Protein AF-A0A939H9C2-F1 (afdb_monomer_lite)

pLDDT: mean 81.93, std 18.32, range [28.75, 98.0]

Radius of gyration: 46.3 Å; chains: 1; bounding box: 104×61×125 Å

Secondary structure (DSSP, 8-state):
-------EEEEETTEEEEE-TT--TTSPPPPPPPSSTTPPPS--TT----------------------------HHHHHHHHHHHHHHHHHHHHHHHHHHHHHHHHHHHHHHHHHHHHHHHHHHHHHHHHHHHHHHHHHHHHHHHHHHHHHHHHHHHHHHHHHHHSPPPS-S-SSHHHHHHHHHHHHHHHHS-GGGTTTSPPPPEEE-TTHHHHHHTS-HHHHHHHHHHHHHHHTT-HHHHHHTT-EEPBSSSSTTPPBPEEGGGTEEEEEEES--SSTT-EEEEEEE-TTSPEEEEEEEE------

Foldseek 3Di:
DDAQDAWDWDADPNDIDTHPPPDDPPDDGDAADAPDVVDHGPDDGPDDDDDPDPDDDDDDDDDDDDDDDDDDDDVVVVVVVVVVVVVVVVVVVVVVVVVVVVVVVVVVVVVVVVVVVVVVVVVVVVVVVVVVVVVVVVVVVVVVVVVVVVVVVVVVVVVVVVVVVVDDPLAPDPPLVVRLVVLLVVLLPVVAPPVCCVVQPFAAAAEAPCASVQLVVDDSVLNNLVSNLNSCVRSPDPVSQVVQVKDFDFPDPDPPGDGDADPVRQKTKIKTWSDPPDAQTKIWIWICHNVRYIYGHHIGTPHDDPD

Organism: NCBI:txid2817681

Structure (mmCIF, N/CA/C/O backbone):
data_AF-A0A939H9C2-F1
#
_entry.id   AF-A0A939H9C2-F1
#
loop_
_atom_site.group_PDB
_atom_site.id
_atom_site.type_symbol
_atom_site.label_atom_id
_atom_site.label_alt_id
_atom_site.label_comp_id
_atom_site.label_asym_id
_atom_site.label_entity_id
_atom_site.label_seq_id
_atom_site.pdbx_PDB_ins_code
_atom_site.Cartn_x
_atom_site.Cartn_y
_atom_site.Cartn_z
_atom_site.occupancy
_atom_site.B_iso_or_equiv
_atom_site.auth_seq_id
_atom_site.auth_comp_id
_atom_site.auth_asym_id
_atom_site.auth_atom_id
_atom_site.pdbx_PDB_model_num
ATOM 1 N N . MET A 1 1 ? -13.526 25.315 47.073 1.00 50.03 1 MET A N 1
ATOM 2 C CA . MET A 1 1 ? -12.830 26.348 46.287 1.00 50.03 1 MET A CA 1
ATOM 3 C C . MET A 1 1 ? -12.718 25.805 44.877 1.00 50.03 1 MET A C 1
ATOM 5 O O . MET A 1 1 ? -12.178 24.718 44.728 1.00 50.03 1 MET A O 1
ATOM 9 N N . GLY A 1 2 ? -13.348 26.445 43.897 1.00 58.06 2 GLY A N 1
ATOM 10 C CA . GLY A 1 2 ? -13.219 26.068 42.489 1.00 58.06 2 GLY A CA 1
ATOM 11 C C . GLY A 1 2 ? -12.511 27.206 41.774 1.00 58.06 2 GLY A C 1
ATOM 12 O O . GLY A 1 2 ? -12.966 28.339 41.886 1.00 58.06 2 GLY A O 1
ATOM 13 N N . GLU A 1 3 ? -11.396 26.917 41.114 1.00 66.69 3 GLU A N 1
ATOM 14 C CA . GLU A 1 3 ? -10.606 27.907 40.381 1.00 66.69 3 GLU A CA 1
ATOM 15 C C . GLU A 1 3 ? -11.100 28.003 38.931 1.00 66.69 3 GLU A C 1
ATOM 17 O O . GLU A 1 3 ? -11.417 26.990 38.303 1.00 66.69 3 GLU A O 1
ATOM 22 N N . VAL A 1 4 ? -11.187 29.225 38.401 1.00 74.56 4 VAL A N 1
ATOM 23 C CA . VAL A 1 4 ? -11.514 29.474 36.990 1.00 74.56 4 VAL A CA 1
ATOM 24 C C . VAL A 1 4 ? -10.207 29.650 36.227 1.00 74.56 4 VAL A C 1
ATOM 26 O O . VAL A 1 4 ? -9.511 30.641 36.428 1.00 74.56 4 VAL A O 1
ATOM 29 N N . VAL A 1 5 ? -9.900 28.705 35.339 1.00 73.50 5 VAL A N 1
ATOM 30 C CA . VAL A 1 5 ? -8.658 28.675 34.551 1.00 73.50 5 VAL A CA 1
ATOM 31 C C . VAL A 1 5 ? -8.929 28.902 33.063 1.00 73.50 5 VAL A C 1
ATOM 33 O O . VAL A 1 5 ? -9.962 28.480 32.537 1.00 73.50 5 VAL A O 1
ATOM 36 N N . ALA A 1 6 ? -7.999 29.568 32.375 1.00 77.94 6 ALA A N 1
ATOM 37 C CA . ALA A 1 6 ? -8.048 29.735 30.925 1.00 77.94 6 ALA A CA 1
ATOM 38 C C . ALA A 1 6 ? -7.622 28.436 30.223 1.00 77.94 6 ALA A C 1
ATOM 40 O O . ALA A 1 6 ? -6.659 27.784 30.622 1.00 77.94 6 ALA A O 1
ATOM 41 N N . VAL A 1 7 ? -8.347 28.053 29.171 1.00 79.62 7 VAL A N 1
ATOM 42 C CA . VAL A 1 7 ? -8.076 26.843 28.383 1.00 79.62 7 VAL A CA 1
ATOM 43 C C . VAL A 1 7 ? -8.231 27.143 26.899 1.00 79.62 7 VAL A C 1
ATOM 45 O O . VAL A 1 7 ? -9.085 27.942 26.506 1.00 79.62 7 VAL A O 1
ATOM 48 N N . ARG A 1 8 ? -7.446 26.473 26.053 1.00 81.94 8 ARG A N 1
ATOM 49 C CA . ARG A 1 8 ? -7.590 26.576 24.601 1.00 81.94 8 ARG A CA 1
ATOM 50 C C . ARG A 1 8 ? -8.653 25.601 24.102 1.00 81.94 8 ARG A C 1
ATOM 52 O O . ARG A 1 8 ? -8.615 24.405 24.392 1.00 81.94 8 ARG A O 1
ATOM 59 N N . LEU A 1 9 ? -9.598 26.118 23.322 1.00 79.38 9 LEU A N 1
ATOM 60 C CA . LEU A 1 9 ? -10.634 25.337 22.653 1.00 79.38 9 LEU A CA 1
ATOM 61 C C . LEU A 1 9 ? -10.133 24.892 21.273 1.00 79.38 9 LEU A C 1
ATOM 63 O O . LEU A 1 9 ? -9.808 25.727 20.431 1.00 79.38 9 LEU A O 1
ATOM 67 N N . HIS A 1 10 ? -10.130 23.589 21.003 1.00 81.50 10 HIS A N 1
ATOM 68 C CA . HIS A 1 10 ? -9.795 23.045 19.687 1.00 81.50 10 HIS A CA 1
ATOM 69 C C . HIS A 1 10 ? -10.979 22.291 19.093 1.00 81.50 10 HIS A C 1
ATOM 71 O O . HIS A 1 10 ? -11.657 21.530 19.783 1.00 81.50 10 HIS A O 1
ATOM 77 N N . ARG A 1 11 ? -11.205 22.454 17.785 1.00 78.62 11 ARG A N 1
ATOM 78 C CA . ARG A 1 11 ? -12.213 21.691 17.042 1.00 78.62 11 ARG A CA 1
ATOM 79 C C . ARG A 1 11 ? -11.527 20.804 16.011 1.00 78.62 11 ARG A C 1
ATOM 81 O O . ARG A 1 11 ? -10.909 21.314 15.081 1.00 78.62 11 ARG A O 1
ATOM 88 N N . ARG A 1 12 ? -11.635 19.480 16.155 1.00 73.62 12 ARG A N 1
ATOM 89 C CA . ARG A 1 12 ? -11.069 18.508 15.203 1.00 73.62 12 ARG A CA 1
ATOM 90 C C . ARG A 1 12 ? -12.119 17.469 14.840 1.00 73.62 12 ARG A C 1
ATOM 92 O O . ARG A 1 12 ? -12.681 16.824 15.718 1.00 73.62 12 ARG A O 1
ATOM 99 N N . SER A 1 13 ? -12.379 17.319 13.542 1.00 66.25 13 SER A N 1
ATOM 100 C CA . SER A 1 13 ? -13.323 16.326 13.004 1.00 66.25 13 SER A CA 1
ATOM 101 C C . SER A 1 13 ? -14.707 16.356 13.674 1.00 66.25 13 SER A C 1
ATOM 103 O O . SER A 1 13 ? -15.273 15.315 13.978 1.00 66.25 13 SER A O 1
ATOM 105 N N . GLY A 1 14 ? -15.238 17.552 13.952 1.00 77.12 14 GLY A N 1
ATOM 106 C CA . GLY A 1 14 ? -16.550 17.729 14.591 1.00 77.12 14 GLY A CA 1
ATOM 107 C C . GLY A 1 14 ? -16.556 17.643 16.122 1.00 77.12 14 GLY A C 1
ATOM 108 O O . GLY A 1 14 ? -17.528 18.080 16.733 1.00 77.12 14 GLY A O 1
ATOM 109 N N . HIS A 1 15 ? -15.468 17.191 16.752 1.00 63.16 15 HIS A N 1
ATOM 110 C CA . HIS A 1 15 ? -15.342 17.130 18.208 1.00 63.16 15 HIS A CA 1
ATOM 111 C C . HIS A 1 15 ? -14.696 18.396 18.775 1.00 63.16 15 HIS A C 1
ATOM 113 O O . HIS A 1 15 ? -13.787 18.972 18.169 1.00 63.16 15 HIS A O 1
ATOM 119 N N . VAL A 1 16 ? -15.181 18.822 19.941 1.00 82.81 16 VAL A N 1
ATOM 120 C CA . VAL A 1 16 ? -14.650 19.949 20.714 1.00 82.81 16 VAL A CA 1
ATOM 121 C C . VAL A 1 16 ? -13.778 19.388 21.832 1.00 82.81 16 VAL A C 1
ATOM 123 O O . VAL A 1 16 ? -14.246 18.574 22.623 1.00 82.81 16 VAL A O 1
ATOM 126 N N . GLY A 1 17 ? -12.515 19.805 21.877 1.00 78.12 17 GLY A N 1
ATOM 127 C CA . GLY A 1 17 ? -11.560 19.456 22.925 1.00 78.12 17 GLY A CA 1
ATOM 128 C C . GLY A 1 17 ? -11.051 20.700 23.647 1.00 78.12 17 GLY A C 1
ATOM 129 O O . GLY A 1 17 ? -10.980 21.780 23.057 1.00 78.12 17 GLY A O 1
ATOM 130 N N . LEU A 1 18 ? -10.690 20.537 24.917 1.00 82.25 18 LEU A N 1
ATOM 131 C CA . LEU A 1 18 ? -10.066 21.566 25.748 1.00 82.25 18 LEU A CA 1
ATOM 132 C C . LEU A 1 18 ? -8.611 21.166 26.003 1.00 82.25 18 LEU A C 1
ATOM 134 O O . LEU A 1 18 ? -8.350 20.017 26.357 1.00 82.25 18 LEU A O 1
ATOM 138 N N . SER A 1 19 ? -7.674 22.094 25.815 1.00 77.94 19 SER A N 1
ATOM 139 C CA . SER A 1 19 ? -6.255 21.900 26.123 1.00 77.94 19 SER A CA 1
ATOM 140 C C . SER A 1 19 ? -5.768 22.971 27.090 1.00 77.94 19 SER A C 1
ATOM 142 O O . SER A 1 19 ? -6.087 24.148 26.936 1.00 77.94 19 SER A O 1
ATOM 144 N N . MET A 1 20 ? -4.966 22.548 28.065 1.00 76.69 20 MET A N 1
ATOM 145 C CA . MET A 1 20 ? -4.165 23.429 28.926 1.00 76.69 20 MET A CA 1
ATOM 146 C C . MET A 1 20 ? -2.697 23.491 28.480 1.00 76.69 20 MET A C 1
ATOM 148 O O . MET A 1 20 ? -1.917 24.254 29.036 1.00 76.69 20 MET A O 1
ATOM 152 N N . LEU A 1 21 ? -2.309 22.682 27.490 1.00 60.69 21 LEU A N 1
ATOM 153 C CA . LEU A 1 21 ? -0.969 22.686 26.909 1.00 60.69 21 LEU A CA 1
ATOM 154 C C . LEU A 1 21 ? -0.910 23.772 25.821 1.00 60.69 21 LEU A C 1
ATOM 156 O O . LEU A 1 21 ? -1.805 23.825 24.972 1.00 60.69 21 LEU A O 1
ATOM 160 N N . ASP A 1 22 ? 0.128 24.613 25.871 1.00 60.09 22 ASP A N 1
ATOM 161 C CA . ASP A 1 22 ? 0.413 25.751 24.975 1.00 60.09 22 ASP A CA 1
ATOM 162 C C . ASP A 1 22 ? -0.520 26.974 25.081 1.00 60.09 22 ASP A C 1
ATOM 164 O O . ASP A 1 22 ? -0.707 27.689 24.093 1.00 60.09 22 ASP A O 1
ATOM 168 N N . VAL A 1 23 ? -1.112 27.243 26.250 1.00 65.56 23 VAL A N 1
ATOM 169 C CA . VAL A 1 23 ? -1.778 28.535 26.500 1.00 65.56 23 VAL A CA 1
ATOM 170 C C . VAL A 1 23 ? -0.692 29.601 26.684 1.00 65.56 23 VAL A C 1
ATOM 172 O O . VAL A 1 23 ? 0.086 29.524 27.628 1.00 65.56 23 VAL A O 1
ATOM 175 N N . ASP A 1 24 ? -0.601 30.543 25.746 1.00 66.38 24 ASP A N 1
ATOM 176 C CA . ASP A 1 24 ? 0.331 31.672 25.808 1.00 66.38 24 ASP A CA 1
ATOM 177 C C . ASP A 1 24 ? -0.332 32.819 26.580 1.00 66.38 24 ASP A C 1
ATOM 179 O O . ASP A 1 24 ? -1.411 33.278 26.199 1.00 66.38 24 ASP A O 1
ATOM 183 N N . ASP A 1 25 ? 0.308 33.291 27.651 1.00 66.25 25 ASP A N 1
ATOM 184 C CA . ASP A 1 25 ? -0.201 34.372 28.508 1.00 66.25 25 ASP A CA 1
ATOM 185 C C . ASP A 1 25 ? -0.349 35.718 27.767 1.00 66.25 25 ASP A C 1
ATOM 187 O O . ASP A 1 25 ? -0.986 36.644 28.274 1.00 66.25 25 ASP A O 1
ATOM 191 N N . SER A 1 26 ? 0.229 35.843 26.567 1.00 65.88 26 SER A N 1
ATOM 192 C CA . SER A 1 26 ? 0.104 37.021 25.703 1.00 65.88 26 SER A CA 1
ATOM 193 C C . SER A 1 26 ? -1.093 36.978 24.740 1.00 65.88 26 SER A C 1
ATOM 195 O O . SER A 1 26 ? -1.400 37.987 24.097 1.00 65.88 26 SER A O 1
ATOM 197 N N . GLU A 1 27 ? -1.805 35.849 24.644 1.00 70.12 27 GLU A N 1
ATOM 198 C CA . GLU A 1 27 ? -2.974 35.697 23.772 1.00 70.12 27 GLU A CA 1
ATOM 199 C C . GLU A 1 27 ? -4.250 36.259 24.441 1.00 70.12 27 GLU A C 1
ATOM 201 O O . GLU A 1 27 ? -4.524 35.978 25.612 1.00 70.12 27 GLU A O 1
ATOM 206 N N . PRO A 1 28 ? -5.079 37.058 23.738 1.00 71.56 28 PRO A N 1
ATOM 207 C CA . PRO A 1 28 ? -6.266 37.653 24.343 1.00 71.56 28 PRO A CA 1
ATOM 208 C C . PRO A 1 28 ? -7.320 36.590 24.691 1.00 71.56 28 PRO A C 1
ATOM 210 O O . PRO A 1 28 ? -7.877 35.925 23.815 1.00 71.56 28 PRO A O 1
ATOM 213 N N . VAL A 1 29 ? -7.652 36.477 25.980 1.00 75.50 29 VAL A N 1
ATOM 214 C CA . VAL A 1 29 ? -8.705 35.577 26.473 1.00 75.50 29 VAL A CA 1
ATOM 215 C C . VAL A 1 29 ? -10.072 36.047 25.973 1.00 75.50 29 VAL A C 1
ATOM 217 O O . VAL A 1 29 ? -10.538 37.143 26.296 1.00 75.50 29 VAL A O 1
ATOM 220 N N . LEU A 1 30 ? -10.743 35.198 25.195 1.00 76.31 30 LEU A N 1
ATOM 221 C CA . LEU A 1 30 ? -12.086 35.478 24.695 1.00 76.31 30 LEU A CA 1
ATOM 222 C C . LEU A 1 30 ? -13.134 35.330 25.803 1.00 76.31 30 LEU A C 1
ATOM 224 O O . LEU A 1 30 ? -13.039 34.470 26.681 1.00 76.31 30 LEU A O 1
ATOM 228 N N . ARG A 1 31 ? -14.177 36.164 25.741 1.00 68.50 31 ARG A N 1
ATOM 229 C CA . ARG A 1 31 ? -15.293 36.119 26.692 1.00 68.50 31 ARG A CA 1
ATOM 230 C C . ARG A 1 31 ? -16.014 34.771 26.600 1.00 68.50 31 ARG A C 1
ATOM 232 O O . ARG A 1 31 ? -16.299 34.294 25.502 1.00 68.50 31 ARG A O 1
ATOM 239 N N . ALA A 1 32 ? -16.359 34.198 27.753 1.00 71.75 32 ALA A N 1
ATOM 240 C CA . ALA A 1 32 ? -17.173 32.989 27.809 1.00 71.75 32 ALA A CA 1
ATOM 241 C C . ALA A 1 32 ? -18.514 33.204 27.072 1.00 71.75 32 ALA A C 1
ATOM 243 O O . ALA A 1 32 ? -19.148 34.247 27.271 1.00 71.75 32 ALA A O 1
ATOM 244 N N . PRO A 1 33 ? -18.955 32.245 26.237 1.00 67.56 33 PRO A N 1
ATOM 245 C CA . PRO A 1 33 ? -20.197 32.365 25.483 1.00 67.56 33 PRO A CA 1
ATOM 246 C C . PRO A 1 33 ? -21.410 32.398 26.417 1.00 67.56 33 PRO A C 1
ATOM 248 O O . PRO A 1 33 ? -21.423 31.739 27.459 1.00 67.56 33 PRO A O 1
ATOM 251 N N . GLU A 1 34 ? -22.437 33.154 26.036 1.00 72.06 34 GLU A N 1
ATOM 252 C CA . GLU A 1 34 ? -23.698 33.222 26.774 1.00 72.06 34 GLU A CA 1
ATOM 253 C C . GLU A 1 34 ? -24.437 31.879 26.647 1.00 72.06 34 GLU A C 1
ATOM 255 O O . GLU A 1 34 ? -24.701 31.408 25.543 1.00 72.06 34 GLU A O 1
ATOM 260 N N . LEU A 1 35 ? -24.761 31.238 27.775 1.00 66.62 35 LEU A N 1
ATOM 261 C CA . LEU A 1 35 ? -25.536 29.985 27.790 1.00 66.62 35 LEU A CA 1
ATOM 262 C C . LEU A 1 35 ? -27.025 30.217 27.488 1.00 66.62 35 LEU A C 1
ATOM 264 O O . LEU A 1 35 ? -27.729 29.294 27.088 1.00 66.62 35 LEU A O 1
ATOM 268 N N . VAL A 1 36 ? -27.502 31.446 27.696 1.00 67.94 36 VAL A N 1
ATOM 269 C CA . VAL A 1 36 ? -28.883 31.880 27.469 1.00 67.94 36 VAL A CA 1
ATOM 270 C C . VAL A 1 36 ? -28.831 33.245 26.776 1.00 67.94 36 VAL A C 1
ATOM 272 O O . VAL A 1 36 ? -28.017 34.069 27.194 1.00 67.94 36 VAL A O 1
ATOM 275 N N . PRO A 1 37 ? -29.670 33.518 25.758 1.00 54.72 37 PRO A N 1
ATOM 276 C CA . PRO A 1 37 ? -29.694 34.817 25.086 1.00 54.72 37 PRO A CA 1
ATOM 277 C C . PRO A 1 37 ? -29.887 35.977 26.075 1.00 54.72 37 PRO A C 1
ATOM 279 O O . PRO A 1 37 ? -30.888 36.013 26.792 1.00 54.72 37 PRO A O 1
ATOM 282 N N . GLY A 1 38 ? -28.930 36.912 26.129 1.00 66.44 38 GLY A N 1
ATOM 283 C CA . GLY A 1 38 ? -28.958 38.056 27.050 1.00 66.44 38 GLY A CA 1
ATOM 284 C C . GLY A 1 38 ? -28.457 37.747 28.466 1.00 66.44 38 GLY A C 1
ATOM 285 O O . GLY A 1 38 ? -28.543 38.600 29.352 1.00 66.44 38 GLY A O 1
ATOM 286 N N . GLY A 1 39 ? -27.942 36.539 28.705 1.00 60.16 39 GLY A N 1
ATOM 287 C CA . GLY A 1 39 ? -27.312 36.153 29.962 1.00 60.16 39 GLY A CA 1
ATOM 288 C C . GLY A 1 39 ? -25.858 36.623 30.035 1.00 60.16 39 GLY A C 1
ATOM 289 O O . GLY A 1 39 ? -25.101 36.485 29.083 1.00 60.16 39 GLY A O 1
ATOM 290 N N . GLY A 1 40 ? -25.430 37.146 31.188 1.00 61.91 40 GLY A N 1
ATOM 291 C CA . GLY A 1 40 ? -24.019 37.476 31.414 1.00 61.91 40 GLY A CA 1
ATOM 292 C C . GLY A 1 40 ? -23.090 36.246 31.345 1.00 61.91 40 GLY A C 1
ATOM 293 O O . GLY A 1 40 ? -23.551 35.109 31.474 1.00 61.91 40 GLY A O 1
ATOM 294 N N . PRO A 1 41 ? -21.769 36.444 31.176 1.00 65.06 41 PRO A N 1
ATOM 295 C CA . PRO A 1 41 ? -20.800 35.358 31.068 1.00 65.06 41 PRO A CA 1
ATOM 296 C C . PRO A 1 41 ? -20.802 34.525 32.353 1.00 65.06 41 PRO A C 1
ATOM 298 O O . PRO A 1 41 ? -20.659 35.044 33.461 1.00 65.06 41 PRO A O 1
ATOM 301 N N . TRP A 1 42 ? -20.981 33.218 32.196 1.00 68.31 42 TRP A N 1
ATOM 302 C CA . TRP A 1 42 ? -21.137 32.263 33.295 1.00 68.31 42 TRP A CA 1
ATOM 303 C C . TRP A 1 42 ? -19.809 31.897 33.975 1.00 68.31 42 TRP A C 1
ATOM 305 O O . TRP A 1 42 ? -19.820 31.387 35.094 1.00 68.31 42 TRP A O 1
ATOM 315 N N . LEU A 1 43 ? -18.677 32.223 33.342 1.00 68.31 43 LEU A N 1
ATOM 316 C CA . LEU A 1 43 ? -17.329 32.093 33.890 1.00 68.31 43 LEU A CA 1
ATOM 317 C C . LEU A 1 43 ? -16.588 33.423 33.746 1.00 68.31 43 LEU A C 1
ATOM 319 O O . LEU A 1 43 ? -16.447 33.951 32.642 1.00 68.31 43 LEU A O 1
ATOM 323 N N . VAL A 1 44 ? -16.128 33.958 34.876 1.00 67.44 44 VAL A N 1
ATOM 324 C CA . VAL A 1 44 ? -15.305 35.168 34.958 1.00 67.44 44 VAL A CA 1
ATOM 325 C C . VAL A 1 44 ? -14.091 34.834 35.831 1.00 67.44 44 VAL A C 1
ATOM 327 O O . VAL A 1 44 ? -14.293 34.332 36.942 1.00 67.44 44 VAL A O 1
ATOM 330 N N . PRO A 1 45 ? -12.855 35.083 35.362 1.00 61.78 45 PRO A N 1
ATOM 331 C CA . PRO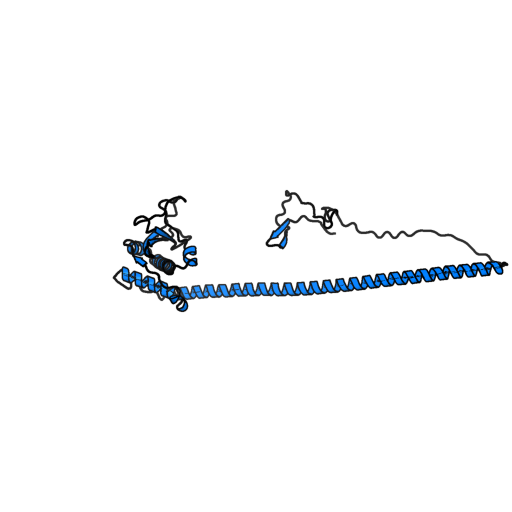 A 1 45 ? -11.658 34.910 36.180 1.00 61.78 45 PRO A CA 1
ATOM 332 C C . PRO A 1 45 ? -11.755 35.723 37.483 1.00 61.78 45 PRO A C 1
ATOM 334 O O . PRO A 1 45 ? -12.168 36.880 37.457 1.00 61.78 45 PRO A O 1
ATOM 337 N N . GLY A 1 46 ? -11.410 35.117 38.624 1.00 61.34 46 GLY A N 1
ATOM 338 C CA . GLY A 1 46 ? -11.440 35.779 39.940 1.00 61.34 46 GLY A CA 1
ATOM 339 C C . GLY A 1 46 ? -12.795 35.797 40.665 1.00 61.34 46 GLY A C 1
ATOM 340 O O . GLY A 1 46 ? -12.935 36.479 41.678 1.00 61.34 46 GLY A O 1
ATOM 341 N N . ARG A 1 47 ? -13.810 35.064 40.185 1.00 58.09 47 ARG A N 1
ATOM 342 C CA . ARG A 1 47 ? -15.090 34.911 40.897 1.00 58.09 47 ARG A CA 1
ATOM 343 C C . ARG A 1 47 ? -15.067 33.686 41.816 1.00 58.09 47 ARG A C 1
ATOM 345 O O . ARG A 1 47 ? -15.459 32.598 41.402 1.00 58.09 47 ARG A O 1
ATOM 352 N N . ASP A 1 48 ? -14.686 33.876 43.075 1.00 51.94 48 ASP A N 1
ATOM 353 C CA . ASP A 1 48 ? -14.863 32.850 44.106 1.00 51.94 48 ASP A CA 1
ATOM 354 C C . ASP A 1 48 ? -16.354 32.669 44.448 1.00 51.94 48 ASP A C 1
ATOM 356 O O . ASP A 1 48 ? -17.111 33.631 44.613 1.00 51.94 48 ASP A O 1
ATOM 360 N N . LEU A 1 49 ? -16.802 31.413 44.549 1.00 50.06 49 LEU A N 1
ATOM 361 C CA . LEU A 1 49 ? -18.141 31.059 45.031 1.00 50.06 49 LEU A CA 1
ATOM 362 C C . LEU A 1 49 ? -18.304 31.531 46.485 1.00 50.06 49 LEU A C 1
ATOM 364 O O . LEU A 1 49 ? -17.842 30.870 47.414 1.00 50.06 49 LEU A O 1
ATOM 368 N N . VAL A 1 50 ? -18.994 32.656 46.689 1.00 49.66 50 VAL A N 1
ATOM 369 C CA . VAL A 1 50 ? -19.423 33.109 48.020 1.00 49.66 50 VAL A CA 1
ATOM 370 C C . VAL A 1 50 ? -20.341 32.040 48.619 1.00 49.66 50 VAL A C 1
ATOM 372 O O . VAL A 1 50 ? -21.415 31.753 48.081 1.00 49.66 50 VAL A O 1
ATOM 375 N N . GLN A 1 51 ? -19.916 31.433 49.731 1.00 41.75 51 GLN A N 1
ATOM 376 C CA . GLN A 1 51 ? -20.758 30.540 50.524 1.00 41.75 51 GLN A CA 1
ATOM 377 C C . GLN A 1 51 ? -22.012 31.299 50.968 1.00 41.75 51 GLN A C 1
ATOM 379 O O . GLN A 1 51 ? -21.924 32.356 51.590 1.00 41.75 51 GLN A O 1
ATOM 384 N N . ARG A 1 52 ? -23.193 30.747 50.667 1.00 36.03 52 ARG A N 1
ATOM 385 C CA . ARG A 1 52 ? -24.455 31.205 51.256 1.00 36.03 52 ARG A CA 1
ATOM 386 C C . ARG A 1 52 ? -24.400 30.960 52.764 1.00 36.03 52 ARG A C 1
ATOM 388 O O . ARG A 1 52 ? -24.635 29.843 53.218 1.00 36.03 52 ARG A O 1
ATOM 395 N N . THR A 1 53 ? -24.098 31.995 53.537 1.00 34.66 53 THR A N 1
ATOM 396 C CA . THR A 1 53 ? -24.341 32.006 54.976 1.00 34.66 53 THR A CA 1
ATOM 397 C C . THR A 1 53 ? -25.849 32.062 55.210 1.00 34.66 53 THR A C 1
ATOM 399 O O . THR A 1 53 ? -26.549 32.972 54.770 1.00 34.66 53 THR A O 1
ATOM 402 N N . SER A 1 54 ? -26.367 31.021 55.858 1.00 37.81 54 SER A N 1
ATOM 403 C CA . SER A 1 54 ? -27.744 30.944 56.336 1.00 37.81 54 SER A CA 1
ATOM 404 C C . SER A 1 54 ? -27.919 31.899 57.516 1.00 37.81 54 SER A C 1
ATOM 406 O O . SER A 1 54 ? -27.636 31.540 58.658 1.00 37.81 54 SER A O 1
ATOM 408 N N . THR A 1 55 ? -28.393 33.113 57.252 1.00 35.09 55 THR A N 1
ATOM 409 C CA . THR A 1 55 ? -28.813 34.056 58.294 1.00 35.09 55 THR A CA 1
ATOM 410 C C . THR A 1 55 ? -30.264 33.758 58.674 1.00 35.09 55 THR A C 1
ATOM 412 O O . THR A 1 55 ? -31.195 34.296 58.080 1.00 35.09 55 THR A O 1
ATOM 415 N N . ALA A 1 56 ? -30.476 32.877 59.654 1.00 37.12 56 ALA A N 1
ATOM 416 C CA . ALA A 1 56 ? -31.773 32.757 60.313 1.00 37.12 56 ALA A CA 1
ATOM 417 C C . ALA A 1 56 ? -31.937 33.943 61.278 1.00 37.12 56 ALA A C 1
ATOM 419 O O . ALA A 1 56 ? -31.308 33.998 62.334 1.00 37.12 56 ALA A O 1
ATOM 420 N N . GLN A 1 57 ? -32.748 34.921 60.877 1.00 35.44 57 GLN A N 1
ATOM 421 C CA . GLN A 1 57 ? -33.213 36.010 61.732 1.00 35.44 57 GLN A CA 1
ATOM 422 C C . GLN A 1 57 ? -34.145 35.440 62.810 1.00 35.44 57 GLN A C 1
ATOM 424 O O . GLN A 1 57 ? -35.227 34.948 62.498 1.00 35.44 57 GLN A O 1
ATOM 429 N N . SER A 1 58 ? -33.732 35.521 64.075 1.00 33.81 58 SER A N 1
ATOM 430 C CA . SER A 1 58 ? -34.614 35.313 65.226 1.00 33.81 58 SER A CA 1
ATOM 431 C C . SER A 1 58 ? -35.115 36.678 65.697 1.00 33.81 58 SER A C 1
ATOM 433 O O . SER A 1 58 ? -34.339 37.502 66.183 1.00 33.81 58 SER A O 1
ATOM 435 N N . LEU A 1 59 ? -36.404 36.941 65.481 1.00 39.38 59 LEU A N 1
ATOM 436 C CA . LEU A 1 59 ? -37.095 38.136 65.959 1.00 39.38 59 LEU A CA 1
ATOM 437 C C . LEU A 1 59 ? -37.447 37.964 67.442 1.00 39.38 59 LEU A C 1
ATOM 439 O O . LEU A 1 59 ? -38.133 37.021 67.828 1.00 39.38 59 LEU A O 1
ATOM 443 N N . HIS A 1 60 ? -36.988 38.909 68.259 1.00 35.59 60 HIS A N 1
ATOM 444 C CA . HIS A 1 60 ? -37.514 39.168 69.598 1.00 35.59 60 HIS A CA 1
ATOM 445 C C . HIS A 1 60 ? -38.969 39.659 69.518 1.00 35.59 60 HIS A C 1
ATOM 447 O O . HIS A 1 60 ? -39.262 40.530 68.700 1.00 35.59 60 HIS A O 1
ATOM 453 N N . ASN A 1 61 ? -39.837 39.190 70.423 1.00 32.59 61 ASN A N 1
ATOM 454 C CA . ASN A 1 61 ? -40.524 40.077 71.377 1.00 32.59 61 ASN A CA 1
ATOM 455 C C . ASN A 1 61 ? -41.416 39.322 72.382 1.00 32.59 61 ASN A C 1
ATOM 457 O O . ASN A 1 61 ? -42.328 38.588 72.011 1.00 32.59 61 ASN A O 1
ATOM 461 N N . THR A 1 62 ? -41.164 39.588 73.664 1.00 41.41 62 THR A N 1
ATOM 462 C CA . THR A 1 62 ? -42.057 39.436 74.833 1.00 41.41 62 THR A CA 1
ATOM 463 C C . THR A 1 62 ? -43.187 40.489 74.768 1.00 41.41 62 THR A C 1
ATOM 465 O O . THR A 1 62 ? -42.981 41.509 74.102 1.00 41.41 62 THR A O 1
ATOM 468 N N . PRO A 1 63 ? -44.351 40.329 75.451 1.00 41.88 63 PRO A N 1
ATOM 469 C CA . PRO A 1 63 ? -44.422 40.695 76.887 1.00 41.88 63 PRO A CA 1
ATOM 470 C C . PRO A 1 63 ? -45.463 39.940 77.777 1.00 41.88 63 PRO A C 1
ATOM 472 O O . PRO A 1 63 ? -46.500 39.530 77.279 1.00 41.88 63 PRO A O 1
ATOM 475 N N . ALA A 1 64 ? -45.135 39.807 79.085 1.00 38.72 64 ALA A N 1
ATOM 476 C CA . ALA A 1 64 ? -45.887 40.073 80.357 1.00 38.72 64 ALA A CA 1
ATOM 477 C C . ALA A 1 64 ? -47.425 39.803 80.503 1.00 38.72 64 ALA A C 1
ATOM 479 O O . ALA A 1 64 ? -48.096 39.668 79.490 1.00 38.72 64 ALA A O 1
ATOM 480 N N . PRO A 1 65 ? -48.088 39.904 81.693 1.00 48.16 65 PRO A N 1
ATOM 481 C CA . PRO A 1 65 ? -47.743 39.749 83.127 1.00 48.16 65 PRO A CA 1
ATOM 482 C C . PRO A 1 65 ? -48.751 38.825 83.909 1.00 48.16 65 PRO A C 1
ATOM 484 O O . PRO A 1 65 ? -49.492 38.051 83.313 1.00 48.16 65 PRO A O 1
ATOM 487 N N . GLU A 1 66 ? -48.729 38.913 85.249 1.00 40.81 66 GLU A N 1
ATOM 488 C CA . GLU A 1 66 ? -49.523 38.260 86.319 1.00 40.81 66 GLU A CA 1
ATOM 489 C C . GLU A 1 66 ? -51.059 38.120 86.161 1.00 40.81 66 GLU A C 1
ATOM 491 O O . GLU A 1 66 ? -51.727 38.892 85.476 1.00 40.81 66 GLU A O 1
ATOM 496 N N . ALA A 1 67 ? -51.612 37.152 86.912 1.00 43.88 67 ALA A N 1
ATOM 497 C CA . ALA A 1 67 ? -53.041 36.945 87.198 1.00 43.88 67 ALA A CA 1
ATOM 498 C C . ALA A 1 67 ? -53.675 38.120 87.981 1.00 43.88 67 ALA A C 1
ATOM 500 O O . ALA A 1 67 ? -52.965 38.803 88.723 1.00 43.88 67 ALA A O 1
ATOM 501 N N . PRO A 1 68 ? -55.005 38.343 87.879 1.00 45.97 68 PRO A N 1
ATOM 502 C CA . PRO A 1 68 ? -55.898 37.847 88.939 1.00 45.97 68 PRO A CA 1
ATOM 503 C C . PRO A 1 68 ? -57.329 37.447 88.490 1.00 45.97 68 PRO A C 1
ATOM 505 O O . PRO A 1 68 ? -57.687 37.460 87.315 1.00 45.97 68 PRO A O 1
ATOM 508 N N . ASP A 1 69 ? -58.096 37.045 89.502 1.00 42.91 69 ASP A N 1
ATOM 509 C CA . ASP A 1 69 ? -59.378 36.340 89.574 1.00 42.91 69 ASP A CA 1
ATOM 510 C C . ASP A 1 69 ? -60.655 37.212 89.353 1.00 42.91 69 ASP A C 1
ATOM 512 O O . ASP A 1 69 ? -60.600 38.438 89.364 1.00 42.91 69 ASP A O 1
ATOM 516 N N . GLU A 1 70 ? -61.806 36.523 89.260 1.00 38.12 70 GLU A N 1
ATOM 517 C CA . GLU A 1 70 ? -63.217 36.949 89.468 1.00 38.12 70 GLU A CA 1
ATOM 518 C C . GLU A 1 70 ? -64.138 37.522 88.336 1.00 38.12 70 GLU A C 1
ATOM 520 O O . GLU A 1 70 ? -64.156 38.696 87.988 1.00 38.12 70 GLU A O 1
ATOM 525 N N . ARG A 1 71 ? -65.037 36.622 87.873 1.00 41.47 71 ARG A N 1
ATOM 526 C CA . ARG A 1 71 ? -66.533 36.655 87.761 1.00 41.47 71 ARG A CA 1
ATOM 527 C C . ARG A 1 71 ? -67.320 37.799 87.048 1.00 41.47 71 ARG A C 1
ATOM 529 O O . ARG A 1 71 ? -67.663 38.788 87.674 1.00 41.47 71 ARG A O 1
ATOM 536 N N . SER A 1 72 ? -67.869 37.441 85.859 1.00 41.81 72 SER A N 1
ATOM 537 C CA . SER A 1 72 ? -69.249 37.644 85.286 1.00 41.81 72 SER A CA 1
ATOM 538 C C . SER A 1 72 ? -69.901 39.052 85.177 1.00 41.81 72 SER A C 1
ATOM 540 O O . SER A 1 72 ? -69.468 39.960 85.868 1.00 41.81 72 SER A O 1
ATOM 542 N N . PRO A 1 73 ? -71.005 39.276 84.394 1.00 51.84 73 PRO A N 1
ATOM 543 C CA . PRO A 1 73 ? -71.797 38.372 83.528 1.00 51.84 73 PRO A CA 1
ATOM 544 C C . PRO A 1 73 ? -72.106 38.918 82.095 1.00 51.84 73 PRO A C 1
ATOM 546 O O . PRO A 1 73 ? -72.475 40.075 81.921 1.00 51.84 73 PRO A O 1
ATOM 549 N N . ALA A 1 74 ? -72.078 38.082 81.040 1.00 42.00 74 ALA A N 1
ATOM 550 C CA . ALA A 1 74 ? -72.601 38.457 79.703 1.00 42.00 74 ALA A CA 1
ATOM 551 C C . ALA A 1 74 ? -72.961 37.242 78.809 1.00 42.00 74 ALA A C 1
ATOM 553 O O . ALA A 1 74 ? -72.435 37.076 77.706 1.00 42.00 74 ALA A O 1
ATOM 554 N N . GLY A 1 75 ? -73.873 36.376 79.266 1.00 50.88 75 GLY A N 1
ATOM 555 C CA . GLY A 1 75 ? -74.166 35.069 78.644 1.00 50.88 75 GLY A CA 1
ATOM 556 C C . GLY A 1 75 ? -74.595 35.081 77.165 1.00 50.88 75 GLY A C 1
ATOM 557 O O . GLY A 1 75 ? -74.277 34.149 76.434 1.00 50.88 75 GLY A O 1
ATOM 558 N N . ALA A 1 76 ? -75.237 36.142 76.665 1.00 53.53 76 ALA A N 1
ATOM 559 C CA . ALA A 1 76 ? -75.671 36.203 75.260 1.00 53.53 76 ALA A CA 1
ATOM 560 C C . ALA A 1 76 ? -74.593 36.729 74.287 1.00 53.53 76 ALA A C 1
ATOM 562 O O . ALA A 1 76 ? -74.626 36.415 73.096 1.00 53.53 76 ALA A O 1
ATOM 563 N N . LYS A 1 77 ? -73.628 37.524 74.774 1.00 56.91 77 LYS A N 1
ATOM 564 C CA . LYS A 1 77 ? -72.502 38.033 73.968 1.00 56.91 77 LYS A CA 1
ATOM 565 C C . LYS A 1 77 ? -71.340 37.037 73.951 1.00 56.91 77 LYS A C 1
ATOM 567 O O . LYS A 1 77 ? -70.750 36.838 72.894 1.00 56.91 77 LYS A O 1
ATOM 572 N N . ALA A 1 78 ? -71.104 36.352 75.074 1.00 62.38 78 ALA A N 1
ATOM 573 C CA . ALA A 1 78 ? -70.082 35.314 75.212 1.00 62.38 78 ALA A CA 1
ATOM 574 C C . ALA A 1 78 ? -70.332 34.094 74.303 1.00 62.38 78 ALA A C 1
ATOM 576 O O . ALA A 1 78 ? -69.399 33.564 73.705 1.00 62.38 78 ALA A O 1
ATOM 577 N N . LEU A 1 79 ? -71.594 33.675 74.127 1.00 67.94 79 LEU A N 1
ATOM 578 C CA . LEU A 1 79 ? -71.921 32.577 73.206 1.00 67.94 79 LEU A CA 1
ATOM 579 C C . LEU A 1 79 ? -71.677 32.956 71.736 1.00 67.94 79 LEU A C 1
ATOM 581 O O . LEU A 1 79 ? -71.193 32.139 70.955 1.00 67.94 79 LEU A O 1
ATOM 585 N N . LYS A 1 80 ? -71.986 34.201 71.350 1.00 71.88 80 LYS A N 1
ATOM 586 C CA . LYS A 1 80 ? -71.752 34.695 69.983 1.00 71.88 80 LYS A CA 1
ATOM 587 C C . LYS A 1 80 ? -70.262 34.872 69.689 1.00 71.88 80 LYS A C 1
ATOM 589 O O . LYS A 1 80 ? -69.827 34.518 68.598 1.00 71.88 80 LYS A O 1
ATOM 594 N N . SER A 1 81 ? -69.477 35.359 70.652 1.00 75.44 81 SER A N 1
ATOM 595 C CA . SER A 1 81 ? -68.019 35.462 70.509 1.00 75.44 81 SER A CA 1
ATOM 596 C C . SER A 1 81 ? -67.348 34.088 70.455 1.00 75.44 81 SER A C 1
ATOM 598 O O . SER A 1 81 ? -66.447 33.891 69.646 1.00 75.44 81 SER A O 1
ATOM 600 N N . ALA A 1 82 ? -67.826 33.115 71.239 1.00 74.88 82 ALA A N 1
ATOM 601 C CA . ALA A 1 82 ? -67.354 31.733 71.163 1.00 74.88 82 ALA A CA 1
ATOM 602 C C . ALA A 1 82 ? -67.702 31.074 69.814 1.00 74.88 82 ALA A C 1
ATOM 604 O O . ALA A 1 82 ? -66.862 30.403 69.218 1.00 74.88 82 ALA A O 1
ATOM 605 N N . GLY A 1 83 ? -68.911 31.309 69.291 1.00 81.00 83 GLY A N 1
ATOM 606 C CA . GLY A 1 83 ? -69.311 30.837 67.961 1.00 81.00 83 GLY A CA 1
ATOM 607 C C . GLY A 1 83 ? -68.464 31.434 66.832 1.00 81.00 83 GLY A C 1
ATOM 608 O O . GLY A 1 83 ? -68.085 30.717 65.906 1.00 81.00 83 GLY A O 1
ATOM 609 N N . LEU A 1 84 ? -68.113 32.720 66.933 1.00 83.06 84 LEU A N 1
ATOM 610 C CA . LEU A 1 84 ? -67.238 33.393 65.971 1.00 83.06 84 LEU A CA 1
ATOM 611 C C . LEU A 1 84 ? -65.801 32.849 66.030 1.00 83.06 84 LEU A C 1
ATOM 613 O O . LEU A 1 84 ? -65.223 32.570 64.985 1.00 83.06 84 LEU A O 1
ATOM 617 N N . ALA A 1 85 ? -65.262 32.620 67.233 1.00 83.38 85 ALA A N 1
ATOM 618 C CA . ALA A 1 85 ? -63.934 32.033 67.430 1.00 83.38 85 ALA A CA 1
ATOM 619 C C . ALA A 1 85 ? -63.837 30.597 66.877 1.00 83.38 85 ALA A C 1
ATOM 621 O O . ALA A 1 85 ? -62.858 30.223 66.233 1.00 83.38 85 ALA A O 1
ATOM 622 N N . LEU A 1 86 ? -64.886 29.789 67.062 1.00 87.94 86 LEU A N 1
ATOM 623 C CA . LEU A 1 86 ? -64.949 28.446 66.487 1.00 87.94 86 LEU A CA 1
ATOM 624 C C . LEU A 1 86 ? -65.011 28.484 64.952 1.00 87.94 86 LEU A C 1
ATOM 626 O O . LEU A 1 86 ? -64.418 27.635 64.290 1.00 87.94 86 LEU A O 1
ATOM 630 N N . ALA A 1 87 ? -65.718 29.461 64.376 1.00 87.50 87 ALA A N 1
ATOM 631 C CA . ALA A 1 87 ? -65.771 29.648 62.929 1.00 87.50 87 ALA A CA 1
ATOM 632 C C . ALA A 1 87 ? -64.407 30.069 62.352 1.00 87.50 87 ALA A C 1
ATOM 634 O O . ALA A 1 87 ? -64.005 29.540 61.317 1.00 87.50 87 ALA A O 1
ATOM 635 N N . THR A 1 88 ? -63.668 30.953 63.033 1.00 91.38 88 THR A N 1
ATOM 636 C CA . THR A 1 88 ? -62.318 31.360 62.611 1.00 91.38 88 THR A CA 1
ATOM 637 C C . THR A 1 88 ? -61.312 30.217 62.697 1.00 91.38 88 THR A C 1
ATOM 639 O O . THR A 1 88 ? -60.537 30.025 61.763 1.00 91.38 88 THR A O 1
ATOM 642 N N . GLU A 1 89 ? -61.356 29.404 63.755 1.00 90.31 89 GLU A N 1
ATOM 643 C CA . GLU A 1 89 ? -60.479 28.232 63.860 1.00 90.31 89 GLU A CA 1
ATOM 644 C C . GLU A 1 89 ? -60.817 27.175 62.805 1.00 90.31 89 GLU A C 1
ATOM 646 O O . GLU A 1 89 ? -59.920 26.633 62.166 1.00 90.31 89 GLU A O 1
ATOM 651 N N . ARG A 1 90 ? -62.106 26.936 62.523 1.00 93.19 90 ARG A N 1
ATOM 652 C CA . ARG A 1 90 ? -62.517 26.041 61.426 1.00 93.19 90 ARG A CA 1
ATOM 653 C C . ARG A 1 90 ? -62.015 26.522 60.065 1.00 93.19 90 ARG A C 1
ATOM 655 O O . ARG A 1 90 ? -61.540 25.703 59.285 1.00 93.19 90 ARG A O 1
ATOM 662 N N . ALA A 1 91 ? -62.073 27.826 59.793 1.00 92.62 91 ALA A N 1
ATOM 663 C CA . ALA A 1 91 ? -61.523 28.397 58.564 1.00 92.62 91 ALA A CA 1
ATOM 664 C C . ALA A 1 91 ? -59.995 28.225 58.484 1.00 92.62 91 ALA A C 1
ATOM 666 O O . ALA A 1 91 ? -59.463 27.902 57.424 1.00 92.62 91 ALA A O 1
ATOM 667 N N . LYS A 1 92 ? -59.288 28.366 59.611 1.00 94.62 92 LYS A N 1
ATOM 668 C CA . LYS A 1 92 ? -57.837 28.164 59.694 1.00 94.62 92 LYS A CA 1
ATOM 669 C C . LYS A 1 92 ? -57.440 26.703 59.479 1.00 94.62 92 LYS A C 1
ATOM 671 O O . LYS A 1 92 ? -56.502 26.437 58.736 1.00 94.62 92 LYS A O 1
ATOM 676 N N . VAL A 1 93 ? -58.175 25.758 60.068 1.00 94.69 93 VAL A N 1
ATOM 677 C CA . VAL A 1 93 ? -57.986 24.317 59.830 1.00 94.69 93 VAL A CA 1
ATOM 678 C C . VAL A 1 93 ? -58.194 23.990 58.351 1.00 94.69 93 VAL A C 1
ATOM 680 O O . VAL A 1 93 ? -57.329 23.360 57.753 1.00 94.69 93 VAL A O 1
ATOM 683 N N . GLN A 1 94 ? -59.265 24.496 57.731 1.00 95.00 94 GLN A N 1
ATOM 684 C CA . GLN A 1 94 ? -59.504 24.311 56.294 1.00 95.00 94 GLN A CA 1
ATOM 685 C C . GLN A 1 94 ? -58.376 24.897 55.434 1.00 95.00 94 GLN A C 1
ATOM 687 O O . GLN A 1 94 ? -57.940 24.269 54.471 1.00 95.00 94 GLN A O 1
ATOM 692 N N . GLN A 1 95 ? -57.861 26.077 55.787 1.00 95.62 95 GLN A N 1
ATOM 693 C CA . GLN A 1 95 ? -56.738 26.693 55.082 1.00 95.62 95 GLN A CA 1
ATOM 694 C C . GLN A 1 95 ? -55.460 25.844 55.188 1.00 95.62 95 GLN A C 1
ATOM 696 O O . GLN A 1 95 ? -54.795 25.616 54.178 1.00 95.62 95 GLN A O 1
ATOM 701 N N . LEU A 1 96 ? -55.141 25.333 56.382 1.00 95.06 96 LEU A N 1
ATOM 702 C CA . LEU A 1 96 ? -53.979 24.466 56.603 1.00 95.06 96 LEU A CA 1
ATOM 703 C C . LEU A 1 96 ? -54.117 23.114 55.889 1.00 95.06 96 LEU A C 1
ATOM 705 O O . LEU A 1 96 ? -53.129 22.578 55.393 1.00 95.06 96 LEU A O 1
ATOM 709 N N . GLU A 1 97 ? -55.326 22.558 55.801 1.00 96.31 97 GLU A N 1
ATOM 710 C CA . GLU A 1 97 ? -55.588 21.331 55.041 1.00 96.31 97 GLU A CA 1
ATOM 711 C C . GLU A 1 97 ? -55.332 21.528 53.543 1.00 96.31 97 GLU A C 1
ATOM 713 O O . GLU A 1 97 ? -54.686 20.685 52.914 1.00 96.31 97 GLU A O 1
ATOM 718 N N . VAL A 1 98 ? -55.775 22.659 52.981 1.00 96.44 98 VAL A N 1
ATOM 719 C CA . VAL A 1 98 ? -55.491 23.029 51.586 1.00 96.44 98 VAL A CA 1
ATOM 720 C C . VAL A 1 98 ? -53.986 23.213 51.372 1.00 96.44 98 VAL A C 1
ATOM 722 O O . VAL A 1 98 ? -53.431 22.673 50.414 1.00 96.44 98 VAL A O 1
ATOM 725 N N . GLU A 1 99 ? -53.297 23.908 52.278 1.00 96.62 99 GLU A N 1
ATOM 726 C CA . GLU A 1 99 ? -51.845 24.103 52.205 1.00 96.62 99 GLU A CA 1
ATOM 727 C C . GLU A 1 99 ? -51.078 22.770 52.278 1.00 96.62 99 GLU A C 1
ATOM 729 O O . GLU A 1 99 ? -50.189 22.515 51.461 1.00 96.62 99 GLU A O 1
ATOM 734 N N . LEU A 1 100 ? -51.474 21.859 53.174 1.00 97.06 100 LEU A N 1
ATOM 735 C CA . LEU A 1 100 ? -50.905 20.511 53.258 1.00 97.06 100 LEU A CA 1
ATOM 736 C C . LEU A 1 100 ? -51.130 19.701 51.979 1.00 97.06 100 LEU A C 1
ATOM 738 O O . LEU A 1 100 ? -50.233 18.967 51.558 1.00 97.06 100 LEU A O 1
ATOM 742 N N . GLN A 1 101 ? -52.300 19.812 51.348 1.00 97.12 101 GLN A N 1
ATOM 743 C CA . GLN A 1 101 ? -52.554 19.157 50.063 1.00 97.12 101 GLN A CA 1
ATOM 744 C C . GLN A 1 101 ? -51.636 19.701 48.961 1.00 97.12 101 GLN A C 1
ATOM 746 O O . GLN A 1 101 ? -51.058 18.913 48.207 1.00 97.12 101 GLN A O 1
ATOM 751 N N . VAL A 1 102 ? -51.437 21.021 48.901 1.00 97.12 102 VAL A N 1
ATOM 752 C CA . VAL A 1 102 ? -50.525 21.661 47.939 1.00 97.12 102 VAL A CA 1
ATOM 753 C C . VAL A 1 102 ? -49.080 21.212 48.165 1.00 97.12 102 VAL A C 1
ATOM 755 O O . VAL A 1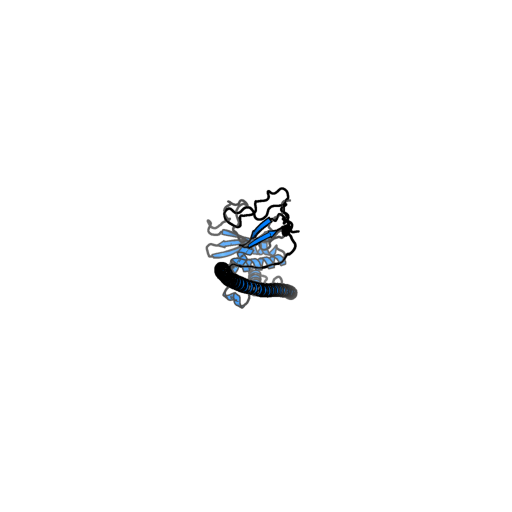 102 ? -48.408 20.810 47.212 1.00 97.12 102 VAL A O 1
ATOM 758 N N . LEU A 1 103 ? -48.610 21.207 49.414 1.00 96.88 103 LEU A N 1
ATOM 759 C CA . LEU A 1 103 ? -47.253 20.771 49.753 1.00 96.88 103 LEU A CA 1
ATOM 760 C C . LEU A 1 103 ? -47.028 19.288 49.445 1.00 96.88 103 LEU A C 1
ATOM 762 O O . LEU A 1 103 ? -45.978 18.927 48.916 1.00 96.88 103 LEU A O 1
ATOM 766 N N . ARG A 1 104 ? -48.014 18.421 49.704 1.00 97.12 104 ARG A N 1
ATOM 767 C CA . ARG A 1 104 ? -47.945 16.998 49.325 1.00 97.12 104 ARG A CA 1
ATOM 768 C C . ARG A 1 104 ? -47.864 16.822 47.813 1.00 97.12 104 ARG A C 1
ATOM 770 O O . ARG A 1 104 ? -47.039 16.045 47.340 1.00 97.12 104 ARG A O 1
ATOM 777 N N . ALA A 1 105 ? -48.665 17.566 47.052 1.00 96.88 105 ALA A N 1
ATOM 778 C CA . ALA A 1 105 ? -48.606 17.532 45.595 1.00 96.88 105 ALA A CA 1
ATOM 779 C C . ALA A 1 105 ? -47.242 18.010 45.066 1.00 96.88 105 ALA A C 1
ATOM 781 O O . ALA A 1 105 ? -46.691 17.396 44.153 1.00 96.88 105 ALA A O 1
ATOM 782 N N . ALA A 1 106 ? -46.668 19.064 45.655 1.00 96.69 106 ALA A N 1
ATOM 783 C CA . ALA A 1 106 ? -45.330 19.538 45.312 1.00 96.69 106 ALA A CA 1
ATOM 784 C C . ALA A 1 106 ? -44.246 18.504 45.662 1.00 96.69 106 ALA A C 1
ATOM 786 O O . ALA A 1 106 ? -43.396 18.207 44.826 1.00 96.69 106 ALA A O 1
ATOM 787 N N . ASN A 1 107 ? -44.309 17.896 46.850 1.00 97.56 107 ASN A N 1
ATOM 788 C CA . ASN A 1 107 ? -43.361 16.864 47.269 1.00 97.56 107 ASN A CA 1
ATOM 789 C C . ASN A 1 107 ? -43.415 15.640 46.343 1.00 97.56 107 ASN A C 1
ATOM 791 O O . ASN A 1 107 ? -42.377 15.181 45.878 1.00 97.56 107 ASN A O 1
ATOM 795 N N . ASN A 1 108 ? -44.614 15.182 45.971 1.00 97.38 108 ASN A N 1
ATOM 796 C CA . ASN A 1 108 ? -44.767 14.092 45.007 1.00 97.38 108 ASN A CA 1
ATOM 797 C C . ASN A 1 108 ? -44.119 14.437 43.656 1.00 97.38 108 ASN A C 1
ATOM 799 O O . ASN A 1 108 ? -43.410 13.608 43.093 1.00 97.38 108 ASN A O 1
ATOM 803 N N . ARG A 1 109 ? -44.283 15.673 43.155 1.00 96.94 109 ARG A N 1
ATOM 804 C CA . ARG A 1 109 ? -43.601 16.121 41.924 1.00 96.94 109 ARG A CA 1
ATOM 805 C C . ARG A 1 109 ? -42.080 16.098 42.077 1.00 96.94 109 ARG A C 1
ATOM 807 O O . ARG A 1 109 ? -41.388 15.596 41.193 1.00 96.94 109 ARG A O 1
ATOM 814 N N . HIS A 1 110 ? -41.553 16.587 43.198 1.00 96.44 110 HIS A N 1
ATOM 815 C CA . HIS A 1 110 ? -40.115 16.556 43.464 1.00 96.44 110 HIS A CA 1
ATOM 816 C C . HIS A 1 110 ? -39.570 15.129 43.553 1.00 96.44 110 HIS A C 1
ATOM 818 O O . HIS A 1 110 ? -38.522 14.855 42.975 1.00 96.44 110 HIS A O 1
ATOM 824 N N . GLN A 1 111 ? -40.299 14.211 44.190 1.00 96.50 111 GLN A N 1
ATOM 825 C CA . GLN A 1 111 ? -39.931 12.797 44.254 1.00 96.50 111 GLN A CA 1
ATOM 826 C C . GLN A 1 111 ? -39.924 12.146 42.868 1.00 96.50 111 GLN A C 1
ATOM 828 O O . GLN A 1 111 ? -38.969 11.453 42.530 1.00 96.50 111 GLN A O 1
ATOM 833 N N . THR A 1 112 ? -40.931 12.417 42.028 1.00 97.25 112 THR A N 1
ATOM 834 C CA . THR A 1 112 ? -40.940 11.901 40.648 1.00 97.25 112 THR A CA 1
ATOM 835 C C . THR A 1 112 ? -39.782 12.449 39.819 1.00 97.25 112 THR A C 1
ATOM 837 O O . THR A 1 112 ? -39.159 11.705 39.070 1.00 97.25 112 THR A O 1
ATOM 840 N N . HIS A 1 113 ? -39.446 13.729 39.984 1.00 96.81 113 HIS A N 1
ATOM 841 C CA . HIS A 1 113 ? -38.328 14.339 39.272 1.00 96.81 113 HIS A CA 1
ATOM 842 C C . HIS A 1 113 ? -36.976 13.790 39.746 1.00 96.81 113 HIS A C 1
ATOM 844 O O . HIS A 1 113 ? -36.111 13.513 38.922 1.00 96.81 113 HIS A O 1
ATOM 850 N N . ALA A 1 114 ? -36.808 13.571 41.054 1.00 97.00 114 ALA A N 1
ATOM 851 C CA . ALA A 1 114 ? -35.616 12.929 41.602 1.00 97.00 114 ALA A CA 1
ATOM 852 C C . ALA A 1 114 ? -35.439 11.505 41.049 1.00 97.00 114 ALA A C 1
ATOM 854 O O . ALA A 1 114 ? -34.355 11.165 40.589 1.00 97.00 114 ALA A O 1
ATOM 855 N N . ALA A 1 115 ? -36.518 10.716 40.987 1.00 96.81 115 ALA A N 1
ATOM 856 C CA . ALA A 1 115 ? -36.475 9.366 40.429 1.00 96.81 115 ALA A CA 1
ATOM 857 C C . ALA A 1 115 ? -36.094 9.341 38.935 1.00 96.81 115 ALA A C 1
ATOM 859 O O . ALA A 1 115 ? -35.374 8.443 38.501 1.00 96.81 115 ALA A O 1
ATOM 860 N N . LEU A 1 116 ? -36.545 10.327 38.148 1.00 97.19 116 LEU A N 1
ATOM 861 C CA . LEU A 1 116 ? -36.146 10.468 36.743 1.00 97.19 116 LEU A CA 1
ATOM 862 C C . LEU A 1 116 ? -34.655 10.802 36.605 1.00 97.19 116 LEU A C 1
ATOM 864 O O . LEU A 1 116 ? -33.963 10.176 35.808 1.00 97.19 116 LEU A O 1
ATOM 868 N N . LEU A 1 117 ? -34.146 11.733 37.417 1.00 97.25 117 LEU A N 1
ATOM 869 C CA . LEU A 1 117 ? -32.721 12.075 37.426 1.00 97.25 117 LEU A CA 1
ATOM 870 C C . LEU A 1 117 ? -31.849 10.882 37.835 1.00 97.25 117 LEU A C 1
ATOM 872 O O . LEU A 1 117 ? -30.805 10.651 37.230 1.00 97.25 117 LEU A O 1
ATOM 876 N N . ASP A 1 118 ? -32.282 10.099 38.823 1.00 97.50 118 ASP A N 1
ATOM 877 C CA . ASP A 1 118 ? -31.573 8.887 39.234 1.00 97.50 118 ASP A CA 1
ATOM 878 C C . ASP A 1 118 ? -31.521 7.854 38.098 1.00 97.50 118 ASP A C 1
ATOM 880 O O . ASP A 1 118 ? -30.475 7.241 37.868 1.00 97.50 118 ASP A O 1
ATOM 884 N N . ALA A 1 119 ? -32.615 7.692 37.344 1.00 97.00 119 ALA A N 1
ATOM 885 C CA . ALA A 1 119 ? -32.652 6.818 36.174 1.00 97.00 119 ALA A CA 1
ATOM 886 C C . ALA A 1 119 ? -31.689 7.290 35.067 1.00 97.00 119 ALA A C 1
ATOM 888 O O . ALA A 1 119 ? -30.931 6.474 34.535 1.00 97.00 119 ALA A O 1
ATOM 889 N N . ASP A 1 120 ? -31.647 8.593 34.778 1.00 97.50 120 ASP A N 1
ATOM 890 C CA . ASP A 1 120 ? -30.725 9.178 33.794 1.00 97.50 120 ASP A CA 1
ATOM 891 C C . ASP A 1 120 ? -29.257 9.004 34.208 1.00 97.50 120 ASP A C 1
ATOM 893 O O . ASP A 1 120 ? -28.409 8.636 33.391 1.00 97.50 120 ASP A O 1
ATOM 897 N N . VAL A 1 121 ? -28.942 9.200 35.493 1.00 97.75 121 VAL A N 1
ATOM 898 C CA . VAL A 1 121 ? -27.590 8.971 36.027 1.00 97.75 121 VAL A CA 1
ATOM 899 C C . VAL A 1 121 ? -27.190 7.501 35.890 1.00 97.75 121 VAL A C 1
ATOM 901 O O . VAL A 1 121 ? -26.045 7.207 35.534 1.00 97.75 121 VAL A O 1
ATOM 904 N N . MET A 1 122 ? -28.107 6.566 36.149 1.00 97.50 122 MET A N 1
ATOM 905 C CA . MET A 1 122 ? -27.836 5.135 35.983 1.00 97.50 122 MET A CA 1
ATOM 906 C C . MET A 1 122 ? -27.613 4.763 34.516 1.00 97.50 122 MET A C 1
ATOM 908 O O . MET A 1 122 ? -26.653 4.048 34.220 1.00 97.50 122 MET A O 1
ATOM 912 N N . LEU A 1 123 ? -28.424 5.293 33.597 1.00 97.31 123 LEU A N 1
ATOM 913 C CA . LEU A 1 123 ? -28.243 5.077 32.162 1.00 97.31 123 LEU A CA 1
ATOM 914 C C . LEU A 1 123 ? -26.902 5.645 31.675 1.00 97.31 123 LEU A C 1
ATOM 916 O O . LEU A 1 123 ? -26.158 4.957 30.978 1.00 97.31 123 LEU A O 1
ATOM 920 N N . GLY A 1 124 ? -26.538 6.855 32.111 1.00 97.62 124 GLY A N 1
ATOM 921 C CA . GLY A 1 124 ? -25.246 7.461 31.783 1.00 97.62 124 GLY A CA 1
ATOM 922 C C . GLY A 1 124 ? -24.059 6.634 32.290 1.00 97.62 124 GLY A C 1
ATOM 923 O O . GLY A 1 124 ? -23.064 6.470 31.582 1.00 97.62 124 GLY A O 1
ATOM 924 N N . ARG A 1 125 ? -24.168 6.038 33.486 1.00 97.38 125 ARG A N 1
ATOM 925 C CA . ARG A 1 125 ? -23.151 5.114 34.020 1.00 97.38 125 ARG A CA 1
ATOM 926 C C . ARG A 1 125 ? -23.041 3.828 33.200 1.00 97.38 125 ARG A C 1
ATOM 928 O O . ARG A 1 125 ? -21.925 3.370 32.968 1.00 97.38 125 ARG A O 1
ATOM 935 N N . GLN A 1 126 ? -24.164 3.259 32.758 1.00 97.31 126 GLN A N 1
ATOM 936 C CA . GLN A 1 126 ? -24.172 2.071 31.897 1.00 97.31 126 GLN A CA 1
ATOM 937 C C . GLN A 1 126 ? -23.501 2.361 30.552 1.00 97.31 126 GLN A C 1
ATOM 939 O O . GLN A 1 126 ? -22.572 1.653 30.169 1.00 97.31 126 GLN A O 1
ATOM 944 N N . GLN A 1 127 ? -23.881 3.458 29.896 1.00 96.94 127 GLN A N 1
ATOM 945 C CA . GLN A 1 127 ? -23.279 3.884 28.630 1.00 96.94 127 GLN A CA 1
ATOM 946 C C . GLN A 1 127 ? -21.773 4.151 28.768 1.00 96.94 127 GLN A C 1
ATOM 948 O O . GLN A 1 127 ? -20.990 3.737 27.916 1.00 96.94 127 GLN A O 1
ATOM 953 N N . ALA A 1 128 ? -21.337 4.790 29.858 1.00 97.06 128 ALA A N 1
ATOM 954 C CA . ALA A 1 128 ? -19.915 5.012 30.120 1.00 97.06 128 ALA A CA 1
ATOM 955 C C . ALA A 1 128 ? -19.139 3.694 30.310 1.00 97.06 128 ALA A C 1
ATOM 957 O O . ALA A 1 128 ? -18.011 3.558 29.829 1.00 97.06 128 ALA A O 1
ATOM 958 N N . ALA A 1 129 ? -19.739 2.706 30.981 1.00 97.50 129 ALA A N 1
ATOM 959 C CA . ALA A 1 129 ? -19.138 1.386 31.147 1.00 97.50 129 ALA A CA 1
ATOM 960 C C . ALA A 1 129 ? -19.030 0.629 29.811 1.00 97.50 129 ALA A C 1
ATOM 962 O O . ALA A 1 129 ? -17.995 0.012 29.545 1.00 97.50 129 ALA A O 1
ATOM 963 N N . GLU A 1 130 ? -20.056 0.715 28.961 1.00 97.50 130 GLU A N 1
ATOM 964 C CA . GLU A 1 130 ? -20.053 0.138 27.613 1.00 97.50 130 GLU A CA 1
ATOM 965 C C . GLU A 1 130 ? -18.984 0.777 26.723 1.00 97.50 130 GLU A C 1
ATOM 967 O O . GLU A 1 130 ? -18.171 0.057 26.138 1.00 97.50 130 GLU A O 1
ATOM 972 N N . LEU A 1 131 ? -18.917 2.113 26.679 1.00 97.56 131 LEU A N 1
ATOM 973 C CA . LEU A 1 131 ? -17.893 2.845 25.926 1.00 97.56 131 LEU A CA 1
ATOM 974 C C . LEU A 1 131 ? -16.486 2.438 26.363 1.00 97.56 131 LEU A C 1
ATOM 976 O O . LEU A 1 131 ? -15.663 2.076 25.525 1.00 97.56 131 LEU A O 1
ATOM 980 N N . SER A 1 132 ? -16.239 2.380 27.673 1.00 97.62 132 SER A N 1
ATOM 981 C CA . SER A 1 132 ? -14.958 1.917 28.213 1.00 97.62 132 SER A CA 1
ATOM 982 C C . SER A 1 132 ? -14.632 0.471 27.809 1.00 97.62 132 SER A C 1
ATOM 984 O O . SER A 1 132 ? -13.462 0.123 27.626 1.00 97.62 132 SER A O 1
ATOM 986 N N . GLY A 1 133 ? -15.641 -0.397 27.694 1.00 97.62 133 GLY A N 1
ATOM 987 C CA . GLY A 1 133 ? -15.476 -1.771 27.220 1.00 97.62 133 GLY A CA 1
ATOM 988 C C . GLY A 1 133 ? -15.070 -1.832 25.747 1.00 97.62 133 GLY A C 1
ATOM 989 O O . GLY A 1 133 ? -14.109 -2.520 25.400 1.00 97.62 133 GLY A O 1
ATOM 990 N N . VAL A 1 134 ? -15.754 -1.068 24.894 1.00 97.12 134 VAL A N 1
ATOM 991 C CA . VAL A 1 134 ? -15.462 -0.989 23.455 1.00 97.12 134 VAL A CA 1
ATOM 992 C C . VAL A 1 134 ? -14.085 -0.374 23.200 1.00 97.12 134 VAL A C 1
ATOM 994 O O . VAL A 1 134 ? -13.329 -0.894 22.382 1.00 97.12 134 VAL A O 1
ATOM 997 N N . GLU A 1 135 ? -13.714 0.683 23.924 1.00 97.38 135 GLU A N 1
ATOM 998 C CA . GLU A 1 135 ? -12.384 1.300 23.834 1.00 97.38 135 GLU A CA 1
ATOM 999 C C . GLU A 1 135 ? -11.270 0.300 24.167 1.00 97.38 135 GLU A C 1
ATOM 1001 O O . GLU A 1 135 ? -10.296 0.174 23.420 1.00 97.38 135 GLU A O 1
ATOM 1006 N N . ARG A 1 136 ? -11.447 -0.488 25.236 1.00 97.88 136 ARG A N 1
ATOM 1007 C CA . ARG A 1 136 ? -10.507 -1.556 25.606 1.00 97.88 136 ARG A CA 1
ATOM 1008 C C . ARG A 1 136 ? -10.374 -2.620 24.517 1.00 97.88 136 ARG A C 1
ATOM 1010 O O . ARG A 1 136 ? -9.260 -3.090 24.271 1.00 97.88 136 ARG A O 1
ATOM 1017 N N . GLU A 1 137 ? -11.473 -2.983 23.859 1.00 97.38 137 GLU A N 1
ATOM 1018 C CA . GLU A 1 137 ? -11.456 -3.958 22.765 1.00 97.38 137 GLU A CA 1
ATOM 1019 C C . GLU A 1 137 ? -10.771 -3.396 21.513 1.00 97.38 137 GLU A C 1
ATOM 1021 O O . GLU A 1 137 ? -9.937 -4.070 20.908 1.00 97.38 137 GLU A O 1
ATOM 1026 N N . ILE A 1 138 ? -11.016 -2.128 21.170 1.00 97.94 138 ILE A N 1
ATOM 1027 C CA . ILE A 1 138 ? -10.299 -1.437 20.088 1.00 97.94 138 ILE A CA 1
ATOM 1028 C C . ILE A 1 138 ? -8.789 -1.451 20.352 1.00 97.94 138 ILE A C 1
ATOM 1030 O O . ILE A 1 138 ? -8.005 -1.781 19.458 1.00 97.94 138 ILE A O 1
ATOM 1034 N N . ASP A 1 139 ? -8.360 -1.135 21.573 1.00 97.62 139 ASP A N 1
ATOM 1035 C CA . ASP A 1 139 ? -6.942 -1.128 21.933 1.00 97.62 139 ASP A CA 1
ATOM 1036 C C . ASP A 1 139 ? -6.321 -2.526 21.951 1.00 97.62 139 ASP A C 1
ATOM 1038 O O . ASP A 1 139 ? -5.136 -2.696 21.641 1.00 97.62 139 ASP A O 1
ATOM 1042 N N . ARG A 1 140 ? -7.096 -3.551 22.309 1.00 98.00 140 ARG A N 1
ATOM 1043 C CA . ARG A 1 140 ? -6.676 -4.949 22.185 1.00 98.00 140 ARG A CA 1
ATOM 1044 C C . ARG A 1 140 ? -6.471 -5.325 20.717 1.00 98.00 140 ARG A C 1
ATOM 1046 O O . ARG A 1 140 ? -5.373 -5.749 20.356 1.00 98.00 140 ARG A O 1
ATOM 1053 N N . LEU A 1 141 ? -7.471 -5.099 19.869 1.00 97.12 141 LEU A N 1
ATOM 1054 C CA . LEU A 1 141 ? -7.416 -5.428 18.443 1.00 97.12 141 LEU A CA 1
ATOM 1055 C C . LEU A 1 141 ? -6.293 -4.669 17.725 1.00 97.12 141 LEU A C 1
ATOM 1057 O O . LEU A 1 141 ? -5.579 -5.243 16.905 1.00 97.12 141 LEU A O 1
ATOM 1061 N N . ARG A 1 142 ? -6.055 -3.398 18.072 1.00 96.81 142 ARG A N 1
ATOM 1062 C CA . ARG A 1 142 ? -4.912 -2.625 17.554 1.00 96.81 142 ARG A CA 1
ATOM 1063 C C . ARG A 1 142 ? -3.570 -3.252 17.928 1.00 96.81 142 ARG A C 1
ATOM 1065 O O . ARG A 1 142 ? -2.668 -3.304 17.090 1.00 96.81 142 ARG A O 1
ATOM 1072 N N . ARG A 1 143 ? -3.424 -3.742 19.165 1.00 97.12 143 ARG A N 1
ATOM 1073 C CA . ARG A 1 143 ? -2.209 -4.442 19.613 1.00 97.12 143 ARG A CA 1
ATOM 1074 C C . ARG A 1 143 ? -2.019 -5.765 18.876 1.00 97.12 143 ARG A C 1
ATOM 1076 O O . ARG A 1 143 ? -0.913 -6.024 18.410 1.00 97.12 143 ARG A O 1
ATOM 1083 N N . GLU A 1 144 ? -3.077 -6.553 18.710 1.00 96.31 144 GLU A N 1
ATOM 1084 C CA . GLU A 1 144 ? -3.046 -7.808 17.944 1.00 96.31 144 GLU A CA 1
ATOM 1085 C C . GLU A 1 144 ? -2.712 -7.570 16.460 1.00 96.31 144 GLU A C 1
ATOM 1087 O O . GLU A 1 144 ? -1.894 -8.272 15.861 1.00 96.31 144 GLU A O 1
ATOM 1092 N N . LEU A 1 145 ? -3.256 -6.512 15.860 1.00 97.06 145 LEU A N 1
ATOM 1093 C CA . LEU A 1 145 ? -2.916 -6.110 14.497 1.00 97.06 145 LEU A CA 1
ATOM 1094 C C . LEU A 1 145 ? -1.445 -5.676 14.383 1.00 97.06 145 LEU A C 1
ATOM 1096 O O . LEU A 1 145 ? -0.773 -5.971 13.394 1.00 97.06 145 LEU A O 1
ATOM 1100 N N . ALA A 1 146 ? -0.899 -5.001 15.395 1.00 95.25 146 ALA A N 1
ATOM 1101 C CA . ALA A 1 146 ? 0.513 -4.633 15.412 1.00 95.25 146 ALA A CA 1
ATOM 1102 C C . ALA A 1 146 ? 1.435 -5.861 15.542 1.00 95.25 146 ALA A C 1
ATOM 1104 O O . ALA A 1 146 ? 2.459 -5.933 14.857 1.00 95.25 146 ALA A O 1
ATOM 1105 N N . THR A 1 147 ? 1.095 -6.836 16.392 1.00 95.38 147 THR A N 1
ATOM 1106 C CA . THR A 1 147 ? 1.906 -8.052 16.580 1.00 95.38 147 THR A CA 1
ATOM 1107 C C . THR A 1 147 ? 1.883 -8.945 15.344 1.00 95.38 147 THR A C 1
ATOM 1109 O O . THR A 1 147 ? 2.945 -9.353 14.874 1.00 95.38 147 THR A O 1
ATOM 1112 N N . THR A 1 148 ? 0.708 -9.181 14.762 1.00 94.06 148 THR A N 1
ATOM 1113 C CA . THR A 1 148 ? 0.558 -9.965 13.525 1.00 94.06 148 THR A CA 1
ATOM 1114 C C . THR A 1 148 ? 1.307 -9.327 12.354 1.00 94.06 148 THR A C 1
ATOM 1116 O O . THR A 1 148 ? 2.037 -10.011 11.636 1.00 94.06 148 THR A O 1
ATOM 1119 N N . ASN A 1 149 ? 1.248 -8.000 12.200 1.00 92.31 149 ASN A N 1
ATOM 1120 C CA . ASN A 1 149 ? 2.029 -7.298 11.178 1.00 92.31 149 ASN A CA 1
ATOM 1121 C C . ASN A 1 149 ? 3.547 -7.434 11.380 1.00 92.31 149 ASN A C 1
ATOM 1123 O O . ASN A 1 149 ? 4.283 -7.606 10.402 1.00 92.31 149 ASN A O 1
ATOM 1127 N N . ARG A 1 150 ? 4.035 -7.405 12.630 1.00 94.00 150 ARG A N 1
ATOM 1128 C CA . ARG A 1 150 ? 5.453 -7.677 12.933 1.00 94.00 150 ARG A CA 1
ATOM 1129 C C . ARG A 1 150 ? 5.837 -9.105 12.549 1.00 94.00 150 ARG A C 1
ATOM 1131 O O . ARG A 1 150 ? 6.820 -9.285 11.834 1.00 94.00 150 ARG A O 1
ATOM 1138 N N . GLN A 1 151 ? 5.026 -10.095 12.924 1.00 93.81 151 GLN A N 1
ATOM 1139 C CA . GLN A 1 151 ? 5.245 -11.499 12.555 1.00 93.81 151 GLN A CA 1
ATOM 1140 C C . GLN A 1 151 ? 5.295 -11.687 11.033 1.00 93.81 151 GLN A C 1
ATOM 1142 O O . GLN A 1 151 ? 6.206 -12.338 10.520 1.00 93.81 151 GLN A O 1
ATOM 1147 N N . LEU A 1 152 ? 4.376 -11.061 10.291 1.00 94.31 152 LEU A N 1
ATOM 1148 C CA . LEU A 1 152 ? 4.383 -11.082 8.827 1.00 94.31 152 LEU A CA 1
ATOM 1149 C C . LEU A 1 152 ? 5.646 -10.440 8.244 1.00 94.31 152 LEU A C 1
ATOM 1151 O O . LEU A 1 152 ? 6.222 -10.965 7.290 1.00 94.31 152 LEU A O 1
ATOM 1155 N N . SER A 1 153 ? 6.097 -9.315 8.799 1.00 90.00 153 SER A N 1
ATOM 1156 C CA . SER A 1 153 ? 7.355 -8.682 8.395 1.00 90.00 153 SER A CA 1
ATOM 1157 C C . SER A 1 153 ? 8.553 -9.612 8.619 1.00 90.00 153 SER A C 1
ATOM 1159 O O . SER A 1 153 ? 9.381 -9.768 7.717 1.00 90.00 153 SER A O 1
ATOM 1161 N N . ASP A 1 154 ? 8.638 -10.269 9.774 1.00 90.44 154 ASP A N 1
ATOM 1162 C CA . ASP A 1 154 ? 9.763 -11.144 10.110 1.00 90.44 154 ASP A CA 1
ATOM 1163 C C . ASP A 1 154 ? 9.766 -12.429 9.283 1.00 90.44 154 ASP A C 1
ATOM 1165 O O . ASP A 1 154 ? 10.813 -12.821 8.763 1.00 90.44 154 ASP A O 1
ATOM 1169 N N . LEU A 1 155 ? 8.600 -13.035 9.047 1.00 91.19 155 LEU A N 1
ATOM 1170 C CA . LEU A 1 155 ? 8.464 -14.155 8.112 1.00 91.19 155 LEU A CA 1
ATOM 1171 C C . LEU A 1 155 ? 8.884 -13.751 6.693 1.00 91.19 155 LEU A C 1
ATOM 1173 O O . LEU A 1 155 ? 9.636 -14.476 6.043 1.00 91.19 155 LEU A O 1
ATOM 1177 N N . ARG A 1 156 ? 8.498 -12.557 6.224 1.00 85.56 156 ARG A N 1
ATOM 1178 C CA . ARG A 1 156 ? 8.945 -12.022 4.923 1.00 85.56 156 ARG A CA 1
ATOM 1179 C C . ARG A 1 156 ? 10.452 -11.764 4.868 1.00 85.56 156 ARG A C 1
ATOM 1181 O O . ARG A 1 156 ? 11.030 -11.845 3.783 1.00 85.56 156 ARG A O 1
ATOM 1188 N N . LYS A 1 157 ? 11.098 -11.404 5.983 1.00 83.12 157 LYS A N 1
ATOM 1189 C CA . LYS A 1 157 ? 12.564 -11.265 6.059 1.00 83.12 157 LYS A CA 1
ATOM 1190 C C . LYS A 1 157 ? 13.242 -12.633 5.998 1.00 83.12 157 LYS A C 1
ATOM 1192 O O . LYS A 1 157 ? 14.136 -12.810 5.177 1.00 83.12 157 LYS A O 1
ATOM 1197 N N . LYS A 1 158 ? 12.768 -13.608 6.782 1.00 84.75 158 LYS A N 1
ATOM 1198 C CA . LYS A 1 158 ? 13.276 -14.991 6.771 1.00 84.75 158 LYS A CA 1
ATOM 1199 C C . LYS A 1 158 ? 13.140 -15.631 5.388 1.00 84.75 158 LYS A C 1
ATOM 1201 O O . LYS A 1 158 ? 14.116 -16.151 4.862 1.00 84.75 158 LYS A O 1
ATOM 1206 N N . LEU A 1 159 ? 11.979 -15.491 4.745 1.00 81.94 159 LEU A N 1
ATOM 1207 C CA . LEU A 1 159 ? 11.758 -15.987 3.383 1.00 81.94 159 LEU A CA 1
ATOM 1208 C C . LEU A 1 159 ? 12.710 -15.337 2.366 1.00 81.94 159 LEU A C 1
ATOM 1210 O O . LEU A 1 159 ? 13.178 -15.997 1.444 1.00 81.94 159 LEU A O 1
ATOM 1214 N N . ARG A 1 160 ? 13.016 -14.042 2.526 1.00 75.62 160 ARG A N 1
ATOM 1215 C CA . ARG A 1 160 ? 14.001 -13.350 1.681 1.00 75.62 160 ARG A CA 1
ATOM 1216 C C . ARG A 1 160 ? 15.426 -13.856 1.892 1.00 75.62 160 ARG A C 1
ATOM 1218 O O . ARG A 1 160 ? 16.162 -13.900 0.914 1.00 75.62 160 ARG A O 1
ATOM 1225 N N . ALA A 1 161 ? 15.797 -14.218 3.120 1.00 73.12 161 ALA A N 1
ATOM 1226 C CA . ALA A 1 161 ? 17.100 -14.810 3.410 1.00 73.12 161 ALA A CA 1
ATOM 1227 C C . ALA A 1 161 ? 17.237 -16.185 2.740 1.00 73.12 161 ALA A C 1
ATOM 1229 O O . ALA A 1 161 ? 18.181 -16.383 1.991 1.00 73.12 161 ALA A O 1
ATOM 1230 N N . VAL A 1 162 ? 16.238 -17.063 2.888 1.00 72.38 162 VAL A N 1
ATOM 1231 C CA . VAL A 1 162 ? 16.232 -18.398 2.254 1.00 72.38 162 VAL A CA 1
ATOM 1232 C C . VAL A 1 162 ? 16.289 -18.303 0.723 1.00 72.38 162 VAL A C 1
ATOM 1234 O O . VAL A 1 162 ? 17.080 -18.982 0.084 1.00 72.38 162 VAL A O 1
ATOM 1237 N N . ARG A 1 163 ? 15.514 -17.396 0.110 1.00 64.88 163 ARG A N 1
ATOM 1238 C CA . ARG A 1 163 ? 15.542 -17.178 -1.351 1.00 64.88 163 ARG A CA 1
ATOM 1239 C C . ARG A 1 163 ? 16.852 -16.582 -1.875 1.00 64.88 163 ARG A C 1
ATOM 1241 O O . ARG A 1 163 ? 17.045 -16.552 -3.086 1.00 64.88 163 ARG A O 1
ATOM 1248 N N . LYS A 1 164 ? 17.711 -16.034 -1.009 1.00 62.22 164 LYS A N 1
ATOM 1249 C CA . LYS A 1 164 ? 19.019 -15.511 -1.424 1.00 62.22 164 LYS A CA 1
ATOM 1250 C C . LYS A 1 164 ? 19.975 -16.652 -1.791 1.00 62.22 164 LYS A C 1
ATOM 1252 O O . LYS A 1 164 ? 20.807 -16.445 -2.670 1.00 62.22 164 LYS A O 1
ATOM 1257 N N . ASP A 1 165 ? 19.802 -17.821 -1.176 1.00 51.03 165 ASP A N 1
ATOM 1258 C CA . ASP A 1 165 ? 20.647 -19.000 -1.392 1.00 51.03 165 ASP A CA 1
ATOM 1259 C C . ASP A 1 165 ? 20.256 -19.782 -2.661 1.00 51.03 165 ASP A C 1
ATOM 1261 O O . ASP A 1 165 ? 21.089 -20.449 -3.265 1.00 51.03 165 ASP A O 1
ATOM 1265 N N . GLU A 1 166 ? 19.020 -19.626 -3.142 1.00 57.12 166 GLU A N 1
ATOM 1266 C CA . GLU A 1 166 ? 18.506 -20.230 -4.383 1.00 57.12 166 GLU A CA 1
ATOM 1267 C C . GLU A 1 166 ? 18.674 -19.275 -5.586 1.00 57.12 166 GLU A C 1
ATOM 1269 O O . GLU A 1 166 ? 17.735 -18.954 -6.321 1.00 57.12 166 GLU A O 1
ATOM 1274 N N . ALA A 1 167 ? 19.874 -18.710 -5.740 1.00 62.22 167 ALA A N 1
ATOM 1275 C CA . ALA A 1 167 ? 20.152 -17.745 -6.797 1.00 62.22 167 ALA A CA 1
ATOM 1276 C C . ALA A 1 167 ? 20.224 -18.432 -8.172 1.00 62.22 167 ALA A C 1
ATOM 1278 O O . ALA A 1 167 ? 21.035 -19.326 -8.400 1.00 62.22 167 ALA A O 1
ATOM 1279 N N . VAL A 1 168 ? 19.400 -17.963 -9.115 1.00 64.56 168 VAL A N 1
ATOM 1280 C CA . VAL A 1 168 ? 19.547 -18.276 -10.545 1.00 64.56 168 VAL A CA 1
ATOM 1281 C C . VAL A 1 168 ? 20.956 -17.868 -10.997 1.00 64.56 168 VAL A C 1
ATOM 1283 O O . VAL A 1 168 ? 21.371 -16.758 -10.637 1.00 64.56 168 VAL A O 1
ATOM 1286 N N . PRO A 1 169 ? 21.668 -18.705 -11.782 1.00 68.44 169 PRO A N 1
ATOM 1287 C CA . PRO A 1 169 ? 22.966 -18.352 -12.345 1.00 68.44 169 PRO A CA 1
ATOM 1288 C C . PRO A 1 169 ? 22.946 -16.980 -13.027 1.00 68.44 169 PRO A C 1
ATOM 1290 O O . PRO A 1 169 ? 21.960 -16.596 -13.659 1.00 68.44 169 PRO A O 1
ATOM 1293 N N . ASP A 1 170 ? 24.040 -16.234 -12.885 1.00 69.56 170 ASP A N 1
ATOM 1294 C CA . ASP A 1 170 ? 24.113 -14.825 -13.282 1.00 69.56 170 ASP A CA 1
ATOM 1295 C C . ASP A 1 170 ? 23.836 -14.589 -14.764 1.00 69.56 170 ASP A C 1
ATOM 1297 O O . ASP A 1 170 ? 23.177 -13.597 -15.097 1.00 69.56 170 ASP A O 1
ATOM 1301 N N . GLN A 1 171 ? 24.300 -15.521 -15.595 1.00 79.06 171 GLN A N 1
ATOM 1302 C CA . GLN A 1 171 ? 24.073 -15.609 -17.027 1.00 79.06 171 GLN A CA 1
ATOM 1303 C C . GLN A 1 171 ? 23.729 -17.065 -17.361 1.00 79.06 171 GLN A C 1
ATOM 1305 O O . GLN A 1 171 ? 24.495 -17.977 -17.046 1.00 79.06 171 GLN A O 1
ATOM 1310 N N . VAL A 1 172 ? 22.567 -17.279 -17.974 1.00 86.00 172 VAL A N 1
ATOM 1311 C CA . VAL A 1 172 ? 22.062 -18.604 -18.373 1.00 86.00 172 VAL A CA 1
ATOM 1312 C C . VAL A 1 172 ? 22.205 -18.798 -19.885 1.00 86.00 172 VAL A C 1
ATOM 1314 O O . VAL A 1 172 ? 22.390 -19.924 -20.346 1.00 86.00 172 VAL A O 1
ATOM 1317 N N . PHE A 1 173 ? 22.179 -17.708 -20.660 1.00 89.31 173 PHE A N 1
ATOM 1318 C CA . PHE A 1 173 ? 22.328 -17.733 -22.115 1.00 89.31 173 PHE A CA 1
ATOM 1319 C C . PHE A 1 173 ? 23.503 -16.864 -22.587 1.00 89.31 173 PHE A C 1
ATOM 1321 O O . PHE A 1 173 ? 23.776 -15.794 -22.046 1.00 89.31 173 PHE A O 1
ATOM 1328 N N . LEU A 1 174 ? 24.197 -17.312 -23.640 1.00 90.50 174 LEU A N 1
ATOM 1329 C CA . LEU A 1 174 ? 25.268 -16.535 -24.285 1.00 90.50 174 LEU A CA 1
ATOM 1330 C C . LEU A 1 174 ? 24.724 -15.358 -25.105 1.00 90.50 174 LEU A C 1
ATOM 1332 O O . LEU A 1 174 ? 25.374 -14.322 -25.199 1.00 90.50 174 LEU A O 1
ATOM 1336 N N . ASP A 1 175 ? 23.538 -15.537 -25.686 1.00 93.19 175 ASP A N 1
ATOM 1337 C CA . ASP A 1 175 ? 22.802 -14.510 -26.418 1.00 93.19 175 ASP A CA 1
ATOM 1338 C C . ASP A 1 175 ? 22.204 -13.496 -25.420 1.00 93.19 175 ASP A C 1
ATOM 1340 O O . ASP A 1 175 ? 21.329 -13.880 -24.631 1.00 93.19 175 ASP A O 1
ATOM 1344 N N . PRO A 1 176 ? 22.658 -12.226 -25.420 1.00 90.81 176 PRO A N 1
ATOM 1345 C CA . PRO A 1 176 ? 22.234 -11.228 -24.440 1.00 90.81 176 PRO A CA 1
ATOM 1346 C C . PRO A 1 176 ? 20.729 -10.938 -24.453 1.00 90.81 176 PRO A C 1
ATOM 1348 O O . PRO A 1 176 ? 20.154 -10.678 -23.395 1.00 90.81 176 PRO A O 1
ATOM 1351 N N . ASP A 1 177 ? 20.084 -10.996 -25.622 1.00 93.00 177 ASP A N 1
ATOM 1352 C CA . ASP A 1 177 ? 18.647 -10.746 -25.747 1.00 93.00 177 ASP A CA 1
ATOM 1353 C C . ASP A 1 177 ? 17.843 -11.883 -25.107 1.00 93.00 177 ASP A C 1
ATOM 1355 O O . ASP A 1 177 ? 16.900 -11.641 -24.347 1.00 93.00 177 ASP A O 1
ATOM 1359 N N . LYS A 1 178 ? 18.255 -13.136 -25.350 1.00 93.62 178 LYS A N 1
ATOM 1360 C CA . LYS A 1 178 ? 17.629 -14.321 -24.739 1.00 93.62 178 LYS A CA 1
ATOM 1361 C C . LYS A 1 178 ? 17.867 -14.387 -23.237 1.00 93.62 178 LYS A C 1
ATOM 1363 O O . LYS A 1 178 ? 16.951 -14.742 -22.497 1.00 93.62 178 LYS A O 1
ATOM 1368 N N . ASP A 1 179 ? 19.068 -14.034 -22.784 1.00 92.19 179 ASP A N 1
ATOM 1369 C CA . ASP A 1 179 ? 19.387 -13.993 -21.356 1.00 92.19 179 ASP A CA 1
ATOM 1370 C C . ASP A 1 179 ? 18.519 -12.960 -20.628 1.00 92.19 179 ASP A C 1
ATOM 1372 O O . ASP A 1 179 ? 17.913 -13.255 -19.592 1.00 92.19 179 ASP A O 1
ATOM 1376 N N . PHE A 1 180 ? 18.372 -11.768 -21.214 1.00 93.88 180 PHE A N 1
ATOM 1377 C CA . PHE A 1 180 ? 17.508 -10.731 -20.666 1.00 93.88 180 PHE A CA 1
ATOM 1378 C C . PHE A 1 180 ? 16.027 -11.139 -20.658 1.00 93.88 180 PHE A C 1
ATOM 1380 O O . PHE A 1 180 ? 15.370 -10.985 -19.625 1.00 93.88 180 PHE A O 1
ATOM 1387 N N . ASP A 1 181 ? 15.501 -11.688 -21.758 1.00 94.19 181 ASP A N 1
ATOM 1388 C CA . ASP A 1 181 ? 14.114 -12.174 -21.836 1.00 94.19 181 ASP A CA 1
ATOM 1389 C C . ASP A 1 181 ? 13.831 -13.246 -20.773 1.00 94.19 181 ASP A C 1
ATOM 1391 O O . ASP A 1 181 ? 12.837 -13.159 -20.043 1.00 94.19 181 ASP A O 1
ATOM 1395 N N . PHE A 1 182 ? 14.743 -14.208 -20.599 1.00 93.12 182 PHE A N 1
ATOM 1396 C CA . PHE A 1 182 ? 14.633 -15.215 -19.547 1.00 93.12 182 PHE A CA 1
ATOM 1397 C C . PHE A 1 182 ? 14.597 -14.585 -18.150 1.00 93.12 182 PHE A C 1
ATOM 1399 O O . PHE A 1 182 ? 13.700 -14.884 -17.357 1.00 93.12 182 PHE A O 1
ATOM 1406 N N . ARG A 1 183 ? 15.529 -13.673 -17.841 1.00 92.25 183 ARG A N 1
ATOM 1407 C CA . ARG A 1 183 ? 15.586 -12.989 -16.537 1.00 92.25 183 ARG A CA 1
ATOM 1408 C C . ARG A 1 183 ? 14.333 -12.164 -16.265 1.00 92.25 183 ARG A C 1
ATOM 1410 O O . ARG A 1 183 ? 13.837 -12.155 -15.135 1.00 92.25 183 ARG A O 1
ATOM 1417 N N . LEU A 1 184 ? 13.802 -11.493 -17.283 1.00 94.88 184 LEU A N 1
ATOM 1418 C CA . LEU A 1 184 ? 12.586 -10.700 -17.166 1.00 94.88 184 LEU A CA 1
ATOM 1419 C C . LEU A 1 184 ? 11.363 -11.590 -16.903 1.00 94.88 184 LEU A C 1
ATOM 1421 O O . LEU A 1 184 ? 10.602 -11.325 -15.967 1.00 94.88 184 LEU A O 1
ATOM 1425 N N . LYS A 1 185 ? 11.218 -12.687 -17.656 1.00 94.25 185 LYS A N 1
ATOM 1426 C CA . LYS A 1 185 ? 10.164 -13.694 -17.447 1.00 94.25 185 LYS A CA 1
ATOM 1427 C C . LYS A 1 185 ? 10.256 -14.340 -16.070 1.00 94.25 185 LYS A C 1
ATOM 1429 O O . LYS A 1 185 ? 9.237 -14.468 -15.392 1.00 94.25 185 LYS A O 1
ATOM 1434 N N . TYR A 1 186 ? 11.461 -14.689 -15.625 1.00 92.50 186 TYR A N 1
ATOM 1435 C CA . TYR A 1 186 ? 11.693 -15.210 -14.280 1.00 92.50 186 TYR A CA 1
ATOM 1436 C C . TYR A 1 186 ? 11.279 -14.187 -13.213 1.00 92.50 186 TYR A C 1
ATOM 1438 O O . TYR A 1 186 ? 10.537 -14.518 -12.287 1.00 92.50 186 TYR A O 1
ATOM 1446 N N . SER A 1 187 ? 11.681 -12.920 -13.371 1.00 92.88 187 SER A N 1
ATOM 1447 C CA . SER A 1 187 ? 11.294 -11.846 -12.452 1.00 92.88 187 SER A CA 1
ATOM 1448 C C . SER A 1 187 ? 9.775 -11.692 -12.365 1.00 92.88 187 SER A C 1
ATOM 1450 O O . SER A 1 187 ? 9.241 -11.580 -11.263 1.00 92.88 187 SER A O 1
ATOM 1452 N N . TRP A 1 188 ? 9.066 -11.731 -13.496 1.00 95.06 188 TRP A N 1
ATOM 1453 C CA . TRP A 1 188 ? 7.601 -11.707 -13.521 1.00 95.06 188 TRP A CA 1
ATOM 1454 C C . TRP A 1 188 ? 6.995 -12.921 -12.817 1.00 95.06 188 TRP A C 1
ATOM 1456 O O . TRP A 1 188 ? 6.125 -12.761 -11.962 1.00 95.06 188 TRP A O 1
ATOM 1466 N N . ALA A 1 189 ? 7.492 -14.125 -13.107 1.00 93.62 189 ALA A N 1
ATOM 1467 C CA . ALA A 1 189 ? 6.968 -15.362 -12.540 1.00 93.62 189 ALA A CA 1
ATOM 1468 C C . ALA A 1 189 ? 7.093 -15.427 -11.009 1.00 93.62 189 ALA A C 1
ATOM 1470 O O . ALA A 1 189 ? 6.232 -16.031 -10.366 1.00 93.62 189 ALA A O 1
ATOM 1471 N N . VAL A 1 190 ? 8.143 -14.811 -10.451 1.00 90.25 190 VAL A N 1
ATOM 1472 C CA . VAL A 1 190 ? 8.396 -14.706 -9.004 1.00 90.25 190 VAL A CA 1
ATOM 1473 C C . VAL A 1 190 ? 7.630 -13.545 -8.363 1.00 90.25 190 VAL A C 1
ATOM 1475 O O . VAL A 1 190 ? 7.233 -13.641 -7.200 1.00 90.25 190 VAL A O 1
ATOM 1478 N N . GLN A 1 191 ? 7.455 -12.430 -9.078 1.00 90.75 191 GLN A N 1
ATOM 1479 C CA . GLN A 1 191 ? 6.827 -11.221 -8.540 1.00 90.75 191 GLN A CA 1
ATOM 1480 C C . GLN A 1 191 ? 5.297 -11.278 -8.568 1.00 90.75 191 GLN A C 1
ATOM 1482 O O . GLN A 1 191 ? 4.660 -10.728 -7.669 1.00 90.75 191 GLN A O 1
ATOM 1487 N N . ILE A 1 192 ? 4.717 -11.916 -9.583 1.00 91.88 192 ILE A N 1
ATOM 1488 C CA . ILE A 1 192 ? 3.270 -12.007 -9.772 1.00 91.88 192 ILE A CA 1
ATOM 1489 C C . ILE A 1 192 ? 2.781 -13.379 -9.281 1.00 91.88 192 ILE A C 1
ATOM 1491 O O . ILE A 1 192 ? 3.229 -14.405 -9.808 1.00 91.88 192 ILE A O 1
ATOM 1495 N N . PRO A 1 193 ? 1.869 -13.433 -8.286 1.00 92.06 193 PRO A N 1
ATOM 1496 C CA . PRO A 1 193 ? 1.278 -14.685 -7.821 1.00 92.06 193 PRO A CA 1
ATOM 1497 C C . PRO A 1 193 ? 0.665 -15.485 -8.968 1.00 92.06 193 PRO A C 1
ATOM 1499 O O . PRO A 1 193 ? 0.095 -14.913 -9.895 1.00 92.06 193 PRO A O 1
ATOM 1502 N N . ALA A 1 194 ? 0.738 -16.818 -8.899 1.00 91.25 194 ALA A N 1
ATOM 1503 C CA . ALA A 1 194 ? 0.239 -17.688 -9.966 1.00 91.25 194 ALA A CA 1
ATOM 1504 C C . ALA A 1 194 ? -1.234 -17.415 -10.329 1.00 91.25 194 ALA A C 1
ATOM 1506 O O . ALA A 1 194 ? -1.573 -17.415 -11.509 1.00 91.25 194 ALA A O 1
ATOM 1507 N N . SER A 1 195 ? -2.069 -17.103 -9.334 1.00 93.88 195 SER A N 1
ATOM 1508 C CA . SER A 1 195 ? -3.482 -16.743 -9.497 1.00 93.88 195 SER A CA 1
ATOM 1509 C C . SER A 1 195 ? -3.716 -15.417 -10.228 1.00 93.88 195 SER A C 1
ATOM 1511 O O . SER A 1 195 ? -4.786 -15.215 -10.790 1.00 93.88 195 SER A O 1
ATOM 1513 N N . GLU A 1 196 ? -2.742 -14.506 -10.226 1.00 93.19 196 GLU A N 1
ATOM 1514 C CA . GLU A 1 196 ? -2.871 -13.168 -10.813 1.00 93.19 196 GLU A CA 1
ATOM 1515 C C . GLU A 1 196 ? -2.265 -13.067 -12.219 1.00 93.19 196 GLU A C 1
ATOM 1517 O O . GLU A 1 196 ? -2.524 -12.095 -12.924 1.00 93.19 196 GLU A O 1
ATOM 1522 N N . LYS A 1 197 ? -1.490 -14.067 -12.663 1.00 93.06 197 LYS A N 1
ATOM 1523 C CA . LYS A 1 197 ? -0.748 -14.035 -13.940 1.00 93.06 197 LYS A CA 1
ATOM 1524 C C . LYS A 1 197 ? -1.631 -13.814 -15.167 1.00 93.06 197 LYS A C 1
ATOM 1526 O O . LYS A 1 197 ? -1.195 -13.156 -16.104 1.00 93.06 197 LYS A O 1
ATOM 1531 N N . SER A 1 198 ? -2.857 -14.338 -15.160 1.00 93.38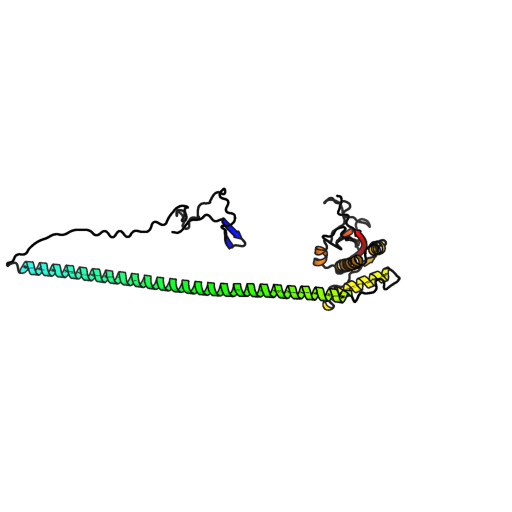 198 SER A N 1
ATOM 1532 C CA . SER A 1 198 ? -3.822 -14.142 -16.250 1.00 93.38 198 SER A CA 1
ATOM 1533 C C . SER A 1 198 ? -4.331 -12.702 -16.330 1.00 93.38 198 SER A C 1
ATOM 1535 O O . SER A 1 198 ? -4.558 -12.192 -17.423 1.00 93.38 198 SER A O 1
ATOM 1537 N N . ARG A 1 199 ? -4.479 -12.031 -15.183 1.00 93.62 199 ARG A N 1
ATOM 1538 C CA . ARG A 1 199 ? -4.914 -10.632 -15.091 1.00 93.62 199 ARG A CA 1
ATOM 1539 C C . ARG A 1 199 ? -3.758 -9.647 -15.278 1.00 93.62 199 ARG A C 1
ATOM 1541 O O . ARG A 1 199 ? -3.985 -8.529 -15.726 1.00 93.62 199 ARG A O 1
ATOM 1548 N N . LEU A 1 200 ? -2.541 -10.053 -14.924 1.00 92.75 200 LEU A N 1
ATOM 1549 C CA . LEU A 1 200 ? -1.326 -9.240 -14.969 1.00 92.75 200 LEU A CA 1
ATOM 1550 C C . LEU A 1 200 ? -0.267 -9.867 -15.904 1.00 92.75 200 LEU A C 1
ATOM 1552 O O . LEU A 1 200 ? 0.824 -10.231 -15.439 1.00 92.75 200 LEU A O 1
ATOM 1556 N N . PRO A 1 201 ? -0.568 -10.035 -17.208 1.00 95.25 201 PRO A N 1
ATOM 1557 C CA . PRO A 1 201 ? 0.398 -10.551 -18.170 1.00 95.25 201 PRO A CA 1
ATOM 1558 C C . PRO A 1 201 ? 1.500 -9.521 -18.449 1.00 95.25 201 PRO A C 1
ATOM 1560 O O . PRO A 1 201 ? 1.313 -8.317 -18.274 1.00 95.25 201 PRO A O 1
ATOM 1563 N N . LEU A 1 202 ? 2.657 -9.987 -18.923 1.00 94.88 202 LEU A N 1
ATOM 1564 C CA . LEU A 1 202 ? 3.686 -9.089 -19.449 1.00 94.88 202 LEU A CA 1
ATOM 1565 C C . LEU A 1 202 ? 3.223 -8.477 -20.777 1.00 94.88 202 LEU A C 1
ATOM 1567 O O . LEU A 1 202 ? 2.936 -9.199 -21.732 1.00 94.88 202 LEU A O 1
ATOM 1571 N N . GLY A 1 203 ? 3.181 -7.146 -20.840 1.00 94.62 203 GLY A N 1
ATOM 1572 C CA . GLY A 1 203 ? 2.934 -6.399 -22.068 1.00 94.62 203 GLY A CA 1
ATOM 1573 C C . GLY A 1 203 ? 4.046 -6.555 -23.110 1.00 94.62 203 GLY A C 1
ATOM 1574 O O . GLY A 1 203 ? 5.160 -6.997 -22.819 1.00 94.62 203 GLY A O 1
ATOM 1575 N N . ARG A 1 204 ? 3.738 -6.167 -24.352 1.00 95.31 204 ARG A N 1
ATOM 1576 C CA . ARG A 1 204 ? 4.683 -6.216 -25.477 1.00 95.31 204 ARG A CA 1
ATOM 1577 C C . ARG A 1 204 ? 5.791 -5.180 -25.294 1.00 95.31 204 ARG A C 1
ATOM 1579 O O . ARG A 1 204 ? 5.514 -4.019 -24.990 1.00 95.31 204 ARG A O 1
ATOM 1586 N N . TYR A 1 205 ? 7.031 -5.586 -25.550 1.00 97.06 205 TYR A N 1
ATOM 1587 C CA . TYR A 1 205 ? 8.186 -4.702 -25.458 1.00 97.06 205 TYR A CA 1
ATOM 1588 C C . TYR A 1 205 ? 9.225 -4.967 -26.549 1.00 97.06 205 TYR A C 1
ATOM 1590 O O . TYR A 1 205 ? 9.208 -6.009 -27.206 1.00 97.06 205 TYR A O 1
ATOM 1598 N N . ARG A 1 206 ? 10.137 -4.009 -26.720 1.00 96.50 206 ARG A N 1
ATOM 1599 C CA . ARG A 1 206 ? 11.365 -4.126 -27.515 1.00 96.50 206 ARG A CA 1
ATOM 1600 C C . ARG A 1 206 ? 12.565 -3.637 -26.716 1.00 96.50 206 ARG A C 1
ATOM 1602 O O . ARG A 1 206 ? 12.431 -2.840 -25.787 1.00 96.50 206 ARG A O 1
ATOM 1609 N N . ILE A 1 207 ? 13.735 -4.119 -27.103 1.00 96.62 207 ILE A N 1
ATOM 1610 C CA . ILE A 1 207 ? 15.023 -3.757 -26.522 1.00 96.62 207 ILE A CA 1
ATOM 1611 C C . ILE A 1 207 ? 15.661 -2.717 -27.448 1.00 96.62 207 ILE A C 1
ATOM 1613 O O . ILE A 1 207 ? 15.880 -2.989 -28.625 1.00 96.62 207 ILE A O 1
ATOM 1617 N N . GLY A 1 208 ? 15.914 -1.512 -26.939 1.00 93.94 208 GLY A N 1
ATOM 1618 C CA . GLY A 1 208 ? 16.678 -0.490 -27.651 1.00 93.94 208 GLY A CA 1
ATOM 1619 C C . GLY A 1 208 ? 18.172 -0.826 -27.667 1.00 93.94 208 GLY A C 1
ATOM 1620 O O . GLY A 1 208 ? 18.672 -1.484 -26.755 1.00 93.94 208 GLY A O 1
ATOM 1621 N N . GLY A 1 209 ? 18.902 -0.346 -28.678 1.00 92.12 209 GLY A N 1
ATOM 1622 C CA . GLY A 1 209 ? 20.297 -0.751 -28.922 1.00 92.12 209 GLY A CA 1
ATOM 1623 C C . GLY A 1 209 ? 21.259 -0.540 -27.742 1.00 92.12 209 GLY A C 1
ATOM 1624 O O . GLY A 1 209 ? 22.127 -1.372 -27.497 1.00 92.12 209 GLY A O 1
ATOM 1625 N N . GLU A 1 210 ? 21.067 0.519 -26.951 1.00 93.50 210 GLU A N 1
ATOM 1626 C CA . GLU A 1 210 ? 21.927 0.836 -25.795 1.00 93.50 210 GLU A CA 1
ATOM 1627 C C . GLU A 1 210 ? 21.459 0.202 -24.475 1.00 93.50 210 GLU A C 1
ATOM 1629 O O . GLU A 1 210 ? 22.148 0.268 -23.448 1.00 93.50 210 GLU A O 1
ATOM 1634 N N . PHE A 1 211 ? 20.282 -0.424 -24.458 1.00 96.75 211 PHE A N 1
ATOM 1635 C CA . PHE A 1 211 ? 19.661 -0.851 -23.212 1.00 96.75 211 PHE A CA 1
ATOM 1636 C C . PHE A 1 211 ? 20.448 -1.970 -22.530 1.00 96.75 211 PHE A C 1
ATOM 1638 O O . PHE A 1 211 ? 20.811 -1.841 -21.362 1.00 96.75 211 PHE A O 1
ATOM 1645 N N . LEU A 1 212 ? 20.763 -3.049 -23.253 1.00 95.69 212 LEU A N 1
ATOM 1646 C CA . LEU A 1 212 ? 21.476 -4.189 -22.666 1.00 95.69 212 LEU A CA 1
ATOM 1647 C C . LEU A 1 212 ? 22.876 -3.807 -22.188 1.00 95.69 212 LEU A C 1
ATOM 1649 O O . LEU A 1 212 ? 23.324 -4.290 -21.147 1.00 95.69 212 LEU A O 1
ATOM 1653 N N . ARG A 1 213 ? 23.551 -2.905 -22.911 1.00 95.38 213 ARG A N 1
ATOM 1654 C CA . ARG A 1 213 ? 24.845 -2.358 -22.495 1.00 95.38 213 ARG A CA 1
ATOM 1655 C C . ARG A 1 213 ? 24.709 -1.575 -21.190 1.00 95.38 213 ARG A C 1
ATOM 1657 O O . ARG A 1 213 ? 25.320 -1.960 -20.200 1.00 95.38 213 ARG A O 1
ATOM 1664 N N . SER A 1 214 ? 23.845 -0.559 -21.163 1.00 96.19 214 SER A N 1
ATOM 1665 C CA . SER A 1 214 ? 23.645 0.279 -19.971 1.00 96.19 214 SER A CA 1
ATOM 1666 C C . SER A 1 214 ? 23.140 -0.496 -18.747 1.00 96.19 214 SER A C 1
ATOM 1668 O O . SER A 1 214 ? 23.472 -0.140 -17.616 1.00 96.19 214 SER A O 1
ATOM 1670 N N . LEU A 1 215 ? 22.372 -1.575 -18.949 1.00 94.81 215 LEU A N 1
ATOM 1671 C CA . LEU A 1 215 ? 21.952 -2.489 -17.888 1.00 94.81 215 LEU A CA 1
ATOM 1672 C C . LEU A 1 215 ? 23.131 -3.312 -17.353 1.00 94.81 215 LEU A C 1
ATOM 1674 O O . LEU A 1 215 ? 23.293 -3.410 -16.138 1.00 94.81 215 LEU A O 1
ATOM 1678 N N . ARG A 1 216 ? 23.950 -3.896 -18.236 1.00 92.62 216 ARG A N 1
ATOM 1679 C CA . ARG A 1 216 ? 25.119 -4.706 -17.858 1.00 92.62 216 ARG A CA 1
ATOM 1680 C C . ARG A 1 216 ? 26.174 -3.896 -17.109 1.00 92.62 216 ARG A C 1
ATOM 1682 O O . ARG A 1 216 ? 26.790 -4.435 -16.196 1.00 92.62 216 ARG A O 1
ATOM 1689 N N . ASP A 1 217 ? 26.312 -2.613 -17.434 1.00 93.75 217 ASP A N 1
ATOM 1690 C CA . ASP A 1 217 ? 27.214 -1.688 -16.737 1.00 93.75 217 ASP A CA 1
ATOM 1691 C C . ASP A 1 217 ? 26.776 -1.418 -15.279 1.00 93.75 217 ASP A C 1
ATOM 1693 O O . ASP A 1 217 ? 27.532 -0.859 -14.483 1.00 93.75 217 ASP A O 1
ATOM 1697 N N . GLN A 1 218 ? 25.562 -1.826 -14.884 1.00 92.56 218 GLN A N 1
ATOM 1698 C CA . GLN A 1 218 ? 25.113 -1.742 -13.496 1.00 92.56 218 GLN A CA 1
ATOM 1699 C C . GLN A 1 218 ? 25.565 -2.953 -12.667 1.00 92.56 218 GLN A C 1
ATOM 1701 O O . GLN A 1 218 ? 25.561 -4.082 -13.166 1.00 92.56 218 GLN A O 1
ATOM 1706 N N . PRO A 1 219 ? 25.811 -2.776 -11.353 1.00 90.94 219 PRO A N 1
ATOM 1707 C CA . PRO A 1 219 ? 26.020 -3.896 -10.440 1.00 90.94 219 PRO A CA 1
A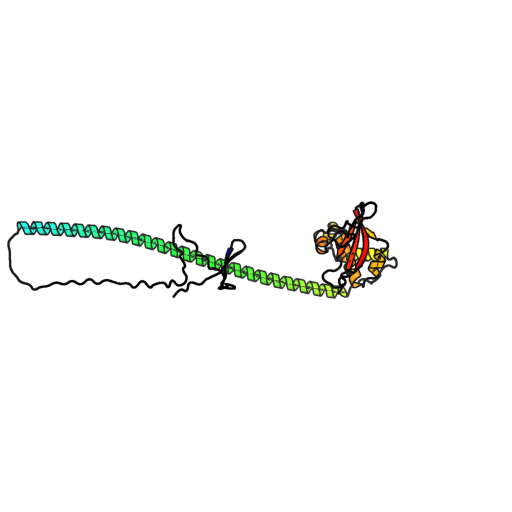TOM 1708 C C . PRO A 1 219 ? 24.865 -4.904 -10.494 1.00 90.94 219 PRO A C 1
ATOM 1710 O O . PRO A 1 219 ? 23.700 -4.521 -10.644 1.00 90.94 219 PRO A O 1
ATOM 1713 N N . GLN A 1 220 ? 25.158 -6.189 -10.295 1.00 87.31 220 GLN A N 1
ATOM 1714 C CA . GLN A 1 220 ? 24.183 -7.275 -10.446 1.00 87.31 220 GLN A CA 1
ATOM 1715 C C . GLN A 1 220 ? 22.905 -7.077 -9.600 1.00 87.31 220 GLN A C 1
ATOM 1717 O O . GLN A 1 220 ? 21.789 -7.345 -10.051 1.00 87.31 220 GLN A O 1
ATOM 1722 N N . GLU A 1 221 ? 23.031 -6.539 -8.383 1.00 88.31 221 GLU A N 1
ATOM 1723 C CA . GLU A 1 221 ? 21.880 -6.211 -7.529 1.00 88.31 221 GLU A CA 1
ATOM 1724 C C . GLU A 1 221 ? 20.953 -5.160 -8.157 1.00 88.31 221 GLU A C 1
ATOM 1726 O O . GLU A 1 221 ? 19.726 -5.231 -8.033 1.00 88.31 221 GLU A O 1
ATOM 1731 N N . LYS A 1 222 ? 21.538 -4.183 -8.853 1.00 90.88 222 LYS A N 1
ATOM 1732 C CA . LYS A 1 222 ? 20.819 -3.108 -9.539 1.00 90.88 222 LYS A CA 1
ATOM 1733 C C . LYS A 1 222 ? 20.162 -3.627 -10.813 1.00 90.88 222 LYS A C 1
ATOM 1735 O O . LYS A 1 222 ? 19.023 -3.255 -11.077 1.00 90.88 222 LYS A O 1
ATOM 1740 N N . GLN A 1 223 ? 20.796 -4.561 -11.523 1.00 92.56 223 GLN A N 1
ATOM 1741 C CA . GLN A 1 223 ? 20.169 -5.262 -12.650 1.00 92.56 223 GLN A CA 1
ATOM 1742 C C . GLN A 1 223 ? 18.901 -6.013 -12.215 1.00 92.56 223 GLN A C 1
ATOM 1744 O O . GLN A 1 223 ? 17.853 -5.890 -12.849 1.00 92.56 223 GLN A O 1
ATOM 1749 N N . LYS A 1 224 ? 18.956 -6.724 -11.077 1.00 90.88 224 LYS A N 1
ATOM 1750 C CA . LYS A 1 224 ? 17.787 -7.414 -10.497 1.00 90.88 224 LYS A CA 1
ATOM 1751 C C . LYS A 1 224 ? 16.662 -6.430 -10.148 1.00 90.88 224 LYS A C 1
ATOM 1753 O O . LYS A 1 224 ? 15.490 -6.721 -10.384 1.00 90.88 224 LYS A O 1
ATOM 1758 N N . LYS A 1 225 ? 16.993 -5.253 -9.601 1.00 93.31 225 LYS A N 1
ATOM 1759 C CA . LYS A 1 225 ? 16.011 -4.186 -9.328 1.00 93.31 225 LYS A CA 1
ATOM 1760 C C . LYS A 1 225 ? 15.429 -3.583 -10.608 1.00 93.31 225 LYS A C 1
ATOM 1762 O O . LYS A 1 225 ? 14.226 -3.334 -10.648 1.00 93.31 225 LYS A O 1
ATOM 1767 N N . ALA A 1 226 ? 16.247 -3.394 -11.640 1.00 95.06 226 ALA A N 1
ATOM 1768 C CA . ALA A 1 226 ? 15.801 -2.913 -12.942 1.00 95.06 226 ALA A CA 1
ATOM 1769 C C . ALA A 1 226 ? 14.794 -3.885 -13.572 1.00 95.06 226 ALA A C 1
ATOM 1771 O O . ALA A 1 226 ? 13.719 -3.451 -13.967 1.00 95.06 226 ALA A O 1
ATOM 1772 N N . CYS A 1 227 ? 15.068 -5.197 -13.555 1.00 95.12 227 CYS A N 1
ATOM 1773 C CA . CYS A 1 227 ? 14.129 -6.211 -14.054 1.00 95.12 227 CYS A CA 1
ATOM 1774 C C . CYS A 1 227 ? 12.766 -6.124 -13.351 1.00 95.12 227 CYS A C 1
ATOM 1776 O O . CYS A 1 227 ? 11.737 -6.097 -14.016 1.00 95.12 227 CYS A O 1
ATOM 1778 N N . LYS A 1 228 ? 12.741 -5.978 -12.019 1.00 94.50 228 LYS A N 1
ATOM 1779 C CA . LYS A 1 228 ? 11.488 -5.783 -11.260 1.00 94.50 228 LYS A CA 1
ATOM 1780 C C . LYS A 1 228 ? 10.746 -4.507 -11.661 1.00 94.50 228 LYS A C 1
ATOM 1782 O O . LYS A 1 228 ? 9.527 -4.514 -11.784 1.00 94.50 228 LYS A O 1
ATOM 1787 N N . ALA A 1 229 ? 11.475 -3.412 -11.870 1.00 95.94 229 ALA A N 1
ATOM 1788 C CA . ALA A 1 229 ? 10.882 -2.157 -12.320 1.00 95.94 229 ALA A CA 1
ATOM 1789 C C . ALA A 1 229 ? 10.293 -2.268 -13.735 1.00 95.94 229 ALA A C 1
ATOM 1791 O O . ALA A 1 229 ? 9.228 -1.718 -13.998 1.00 95.94 229 ALA A O 1
ATOM 1792 N N . ILE A 1 230 ? 10.952 -3.022 -14.618 1.00 97.06 230 ILE A N 1
ATOM 1793 C CA . ILE A 1 230 ? 10.469 -3.303 -15.972 1.00 97.06 230 ILE A CA 1
ATOM 1794 C C . ILE A 1 230 ? 9.230 -4.202 -15.926 1.00 97.06 230 ILE A C 1
ATOM 1796 O O . ILE A 1 230 ? 8.280 -3.933 -16.646 1.00 97.06 230 ILE A O 1
ATOM 1800 N N . VAL A 1 231 ? 9.171 -5.208 -15.046 1.00 97.00 231 VAL A N 1
ATOM 1801 C CA . VAL A 1 231 ? 7.942 -5.998 -14.841 1.00 97.00 231 VAL A CA 1
ATOM 1802 C C . VAL A 1 231 ? 6.780 -5.100 -14.418 1.00 97.00 231 VAL A C 1
ATOM 1804 O O . VAL A 1 231 ? 5.706 -5.190 -15.004 1.00 97.00 231 VAL A O 1
ATOM 1807 N N . ASP A 1 232 ? 6.990 -4.206 -13.447 1.00 95.25 232 ASP A N 1
ATOM 1808 C CA . ASP A 1 232 ? 5.944 -3.272 -13.008 1.00 95.25 232 ASP A CA 1
ATOM 1809 C C . ASP A 1 232 ? 5.479 -2.349 -14.146 1.00 95.25 232 ASP A C 1
ATOM 1811 O O . ASP A 1 232 ? 4.289 -2.049 -14.245 1.00 95.25 232 ASP A O 1
ATOM 1815 N N . LEU A 1 233 ? 6.404 -1.946 -15.024 1.00 96.12 233 LEU A N 1
ATOM 1816 C CA . LEU A 1 233 ? 6.103 -1.174 -16.226 1.00 96.12 233 LEU A CA 1
ATOM 1817 C C . LEU A 1 233 ? 5.282 -1.973 -17.244 1.00 96.12 233 LEU A C 1
ATOM 1819 O O . LEU A 1 233 ? 4.273 -1.475 -17.731 1.00 96.12 233 LEU A O 1
ATOM 1823 N N . LEU A 1 234 ? 5.701 -3.197 -17.565 1.00 96.69 234 LEU A N 1
ATOM 1824 C CA . LEU A 1 234 ? 5.097 -4.005 -18.626 1.00 96.69 234 LEU A CA 1
ATOM 1825 C C . LEU A 1 234 ? 3.762 -4.629 -18.228 1.00 96.69 234 LEU A C 1
ATOM 1827 O O . LEU A 1 234 ? 2.917 -4.841 -19.090 1.00 96.69 234 LEU A O 1
ATOM 1831 N N . VAL A 1 235 ? 3.557 -4.900 -16.940 1.00 95.44 235 VAL A N 1
ATOM 1832 C CA . VAL A 1 235 ? 2.238 -5.264 -16.399 1.00 95.44 235 VAL A CA 1
ATOM 1833 C C . VAL A 1 235 ? 1.283 -4.061 -16.421 1.00 95.44 235 VAL A C 1
ATOM 1835 O O . VAL A 1 235 ? 0.068 -4.240 -16.406 1.00 95.44 235 VAL A O 1
ATOM 1838 N N . ASN A 1 236 ? 1.826 -2.840 -16.497 1.00 91.94 236 ASN A N 1
ATOM 1839 C CA . ASN A 1 236 ? 1.082 -1.584 -16.572 1.00 91.94 236 ASN A CA 1
ATOM 1840 C C . ASN A 1 236 ? 0.109 -1.383 -15.393 1.00 91.94 236 ASN A C 1
ATOM 1842 O O . ASN A 1 236 ? -1.021 -0.932 -15.566 1.00 91.94 236 ASN A O 1
ATOM 1846 N N . ASP A 1 237 ? 0.555 -1.724 -14.181 1.00 87.75 237 ASP A N 1
ATOM 1847 C CA . ASP A 1 237 ? -0.207 -1.498 -12.949 1.00 87.75 237 ASP A CA 1
ATOM 1848 C C . ASP A 1 237 ? -0.102 -0.015 -12.526 1.00 87.75 237 ASP A C 1
ATOM 1850 O O . ASP A 1 237 ? 0.993 0.432 -12.151 1.00 87.75 237 ASP A O 1
ATOM 1854 N N . PRO A 1 238 ? -1.207 0.762 -12.537 1.00 87.12 238 PRO A N 1
ATOM 1855 C CA . PRO A 1 238 ? -1.171 2.192 -12.235 1.00 87.12 238 PRO A CA 1
ATOM 1856 C C . PRO A 1 238 ? -0.628 2.510 -10.838 1.00 87.12 238 PRO A C 1
ATOM 1858 O O . PRO A 1 238 ? 0.103 3.489 -10.671 1.00 87.12 238 PRO A O 1
ATOM 1861 N N . ALA A 1 239 ? -0.934 1.676 -9.838 1.00 88.06 239 ALA A N 1
ATOM 1862 C CA . ALA A 1 239 ? -0.495 1.907 -8.465 1.00 88.06 239 ALA A CA 1
ATOM 1863 C C . ALA A 1 239 ? 1.030 1.776 -8.349 1.00 88.06 239 ALA A C 1
ATOM 1865 O O . ALA A 1 239 ? 1.695 2.602 -7.719 1.00 88.06 239 ALA A O 1
ATOM 1866 N N . LYS A 1 240 ? 1.608 0.774 -9.020 1.00 89.06 240 LYS A N 1
ATOM 1867 C CA . LYS A 1 240 ? 3.060 0.554 -9.030 1.00 89.06 240 LYS A CA 1
ATOM 1868 C C . LYS A 1 240 ? 3.795 1.594 -9.864 1.00 89.06 240 LYS A C 1
ATOM 1870 O O . LYS A 1 240 ? 4.861 2.051 -9.459 1.00 89.06 240 LYS A O 1
ATOM 1875 N N . LEU A 1 241 ? 3.227 1.999 -10.999 1.00 89.12 241 LEU A N 1
ATOM 1876 C CA . LEU A 1 241 ? 3.791 3.057 -11.836 1.00 89.12 241 LEU A CA 1
ATOM 1877 C C . LEU A 1 241 ? 3.820 4.408 -11.114 1.00 89.12 241 LEU A C 1
ATOM 1879 O O . LEU A 1 241 ? 4.828 5.111 -11.186 1.00 89.12 241 LEU A O 1
ATOM 1883 N N . SER A 1 242 ? 2.758 4.736 -10.371 1.00 88.44 242 SER A N 1
ATOM 1884 C CA . SER A 1 242 ? 2.722 5.927 -9.518 1.00 88.44 242 SER A CA 1
ATOM 1885 C C . SER A 1 242 ? 3.770 5.850 -8.410 1.00 88.44 242 SER A C 1
ATOM 1887 O O . SER A 1 242 ? 4.510 6.807 -8.206 1.00 88.44 242 SER A O 1
ATOM 1889 N N . ALA A 1 243 ? 3.889 4.706 -7.727 1.00 89.38 243 ALA A N 1
ATOM 1890 C CA . ALA A 1 243 ? 4.899 4.510 -6.686 1.00 89.38 243 ALA A CA 1
ATOM 1891 C C . ALA A 1 243 ? 6.337 4.615 -7.222 1.00 89.38 243 ALA A C 1
ATOM 1893 O O . ALA A 1 243 ? 7.248 4.945 -6.471 1.00 89.38 243 ALA A O 1
ATOM 1894 N N . ARG A 1 244 ? 6.551 4.355 -8.517 1.00 91.69 244 ARG A N 1
ATOM 1895 C CA . ARG A 1 244 ? 7.838 4.512 -9.213 1.00 91.69 244 ARG A CA 1
ATOM 1896 C C . ARG A 1 244 ? 8.030 5.886 -9.850 1.00 91.69 244 ARG A C 1
ATOM 1898 O O . ARG A 1 244 ? 8.996 6.038 -10.594 1.00 91.69 244 ARG A O 1
ATOM 1905 N N . GLU A 1 245 ? 7.131 6.836 -9.587 1.00 91.69 245 GLU A N 1
ATOM 1906 C CA . GLU A 1 245 ? 7.080 8.174 -10.187 1.00 91.69 245 GLU A CA 1
ATOM 1907 C C . GLU A 1 245 ? 7.358 8.128 -11.698 1.00 91.69 245 GLU A C 1
ATOM 1909 O O . GLU A 1 245 ? 8.311 8.730 -12.190 1.00 91.69 245 GLU A O 1
ATOM 1914 N N . ALA A 1 246 ? 6.573 7.364 -12.457 1.00 92.19 246 ALA A N 1
ATOM 1915 C CA . ALA A 1 246 ? 6.718 7.327 -13.909 1.00 92.19 246 ALA A CA 1
ATOM 1916 C C . ALA A 1 246 ? 6.258 8.656 -14.541 1.00 92.19 246 ALA A C 1
ATOM 1918 O O . ALA A 1 246 ? 5.100 9.044 -14.400 1.00 92.19 246 ALA A O 1
ATOM 1919 N N . HIS A 1 247 ? 7.140 9.346 -15.267 1.00 91.56 247 HIS A N 1
ATOM 1920 C CA . HIS A 1 247 ? 6.809 10.611 -15.933 1.00 91.56 247 HIS A CA 1
ATOM 1921 C C . HIS A 1 247 ? 7.627 10.850 -17.201 1.00 91.56 247 HIS A C 1
ATOM 1923 O O . HIS A 1 247 ? 8.678 10.246 -17.410 1.00 91.56 247 HIS A O 1
ATOM 1929 N N . GLN A 1 248 ? 7.132 11.740 -18.058 1.00 93.12 248 GLN A N 1
ATOM 1930 C CA . GLN A 1 248 ? 7.799 12.105 -19.305 1.00 93.12 248 GLN A CA 1
ATOM 1931 C C . GLN A 1 248 ? 9.169 12.732 -19.027 1.00 93.12 248 GLN A C 1
ATOM 1933 O O . GLN A 1 248 ? 9.314 13.585 -18.143 1.00 93.12 248 GLN A O 1
ATOM 1938 N N . LEU A 1 249 ? 10.176 12.306 -19.789 1.00 89.19 249 LEU A N 1
ATOM 1939 C CA . LEU A 1 249 ? 11.485 12.940 -19.779 1.00 89.19 249 LEU A CA 1
ATOM 1940 C C . LEU A 1 249 ? 11.378 14.260 -20.547 1.00 89.19 249 LEU A C 1
ATOM 1942 O O . LEU A 1 249 ? 10.891 14.280 -21.675 1.00 89.19 249 LEU A O 1
ATOM 1946 N N . ARG A 1 250 ? 11.824 15.357 -19.938 1.00 88.50 250 ARG A N 1
ATOM 1947 C CA . ARG A 1 250 ? 11.817 16.693 -20.550 1.00 88.50 250 ARG A CA 1
ATOM 1948 C C . ARG A 1 250 ? 13.201 17.062 -21.069 1.00 88.50 250 ARG A C 1
ATOM 1950 O O . ARG A 1 250 ? 14.199 16.599 -20.521 1.00 88.50 250 ARG A O 1
ATOM 1957 N N . THR A 1 251 ? 13.247 17.892 -22.110 1.00 83.06 251 THR A N 1
ATOM 1958 C CA . THR A 1 251 ? 14.499 18.350 -22.743 1.00 83.06 251 THR A CA 1
ATOM 1959 C C . THR A 1 251 ? 15.362 19.209 -21.820 1.00 83.06 251 THR A C 1
ATOM 1961 O O . THR A 1 251 ? 16.583 19.189 -21.939 1.00 83.06 251 THR A O 1
ATOM 1964 N N . ALA A 1 252 ? 14.752 19.914 -20.865 1.00 74.44 252 ALA A N 1
ATOM 1965 C CA . ALA A 1 252 ? 15.447 20.571 -19.766 1.00 74.44 252 ALA A CA 1
ATOM 1966 C C . ALA A 1 252 ? 14.691 20.386 -18.440 1.00 74.44 252 ALA A C 1
ATOM 1968 O O . ALA A 1 252 ? 13.539 19.950 -18.403 1.00 74.44 252 ALA A O 1
ATOM 1969 N N . ALA A 1 253 ? 15.359 20.716 -17.332 1.00 65.44 253 ALA A N 1
ATOM 1970 C CA . ALA A 1 253 ? 14.826 20.565 -15.977 1.00 65.44 253 ALA A CA 1
ATOM 1971 C C . ALA A 1 253 ? 13.687 21.548 -15.630 1.00 65.44 253 ALA A C 1
ATOM 1973 O O . ALA A 1 253 ? 13.016 21.363 -14.616 1.00 65.44 253 ALA A O 1
ATOM 1974 N N . SER A 1 254 ? 13.449 22.581 -16.446 1.00 69.62 254 SER A N 1
ATOM 1975 C CA . SER A 1 254 ? 12.403 23.577 -16.196 1.00 69.62 254 SER A CA 1
ATOM 1976 C C . SER A 1 254 ? 10.995 23.006 -16.421 1.00 69.62 254 SER A C 1
ATOM 1978 O O . SER A 1 254 ? 10.754 22.224 -17.344 1.00 69.62 254 SER A O 1
ATOM 1980 N N . GLY A 1 255 ? 10.037 23.426 -15.587 1.00 61.31 255 GLY A N 1
ATOM 1981 C CA . GLY A 1 255 ? 8.670 22.882 -15.554 1.00 61.31 255 GLY A CA 1
ATOM 1982 C C . GLY A 1 255 ? 7.859 23.024 -16.850 1.00 61.31 255 GLY A C 1
ATOM 1983 O O . GLY A 1 255 ? 6.882 22.300 -17.024 1.00 61.31 255 GLY A O 1
ATOM 1984 N N . GLY A 1 256 ? 8.278 23.900 -17.770 1.00 69.56 256 GLY A N 1
ATOM 1985 C CA . GLY A 1 256 ? 7.639 24.124 -19.073 1.00 69.56 256 GLY A CA 1
ATOM 1986 C C . GLY A 1 256 ? 8.350 23.482 -20.267 1.00 69.56 256 GLY A C 1
ATOM 1987 O O . GLY A 1 256 ? 7.918 23.680 -21.398 1.00 69.56 256 GLY A O 1
ATOM 1988 N N . SER A 1 257 ? 9.442 22.742 -20.052 1.00 80.25 257 SER A N 1
ATOM 1989 C CA . SER A 1 257 ? 10.181 22.137 -21.164 1.00 80.25 257 SER A CA 1
ATOM 1990 C C . SER A 1 257 ? 9.370 21.031 -21.847 1.00 80.25 257 SER A C 1
ATOM 1992 O O . SER A 1 257 ? 8.748 20.216 -21.151 1.00 80.25 257 SER A O 1
ATOM 1994 N N . PRO A 1 258 ? 9.385 20.964 -23.192 1.00 84.19 258 PRO A N 1
ATOM 1995 C CA . PRO A 1 258 ? 8.675 19.926 -23.921 1.00 84.19 258 PRO A CA 1
ATOM 1996 C C . PRO A 1 258 ? 9.232 18.541 -23.580 1.00 84.19 258 PRO A C 1
ATOM 1998 O O . PRO A 1 258 ? 10.396 18.375 -23.193 1.00 84.19 258 PRO A O 1
ATOM 2001 N N . ALA A 1 259 ? 8.378 17.530 -23.724 1.00 88.88 259 ALA A N 1
ATOM 2002 C CA . ALA A 1 259 ? 8.801 16.147 -23.608 1.00 88.88 259 ALA A CA 1
ATOM 2003 C C . ALA A 1 259 ? 9.794 15.799 -24.726 1.00 88.88 259 ALA A C 1
ATOM 2005 O O . ALA A 1 259 ? 9.678 16.270 -25.859 1.00 88.88 259 ALA A O 1
ATOM 2006 N N . VAL A 1 260 ? 10.759 14.943 -24.407 1.00 90.81 260 VAL A N 1
ATOM 2007 C CA . VAL A 1 260 ? 11.654 14.347 -25.396 1.00 90.81 260 VAL A CA 1
ATOM 2008 C C . VAL A 1 260 ? 10.823 13.402 -26.264 1.00 90.81 260 VAL A C 1
ATOM 2010 O O . VAL A 1 260 ? 10.251 12.432 -25.763 1.00 90.81 260 VAL A O 1
ATOM 2013 N N . THR A 1 261 ? 10.745 13.696 -27.561 1.00 93.88 261 THR A N 1
ATOM 2014 C CA . THR A 1 261 ? 9.988 12.907 -28.539 1.00 93.88 261 THR A CA 1
ATOM 2015 C C . THR A 1 261 ? 10.845 12.546 -29.751 1.00 93.88 261 THR A C 1
ATOM 2017 O O . THR A 1 261 ? 11.865 13.183 -30.013 1.00 93.88 261 THR A O 1
ATOM 2020 N N . ARG A 1 262 ? 10.445 11.506 -30.487 1.00 92.94 262 ARG A N 1
ATOM 2021 C CA . ARG A 1 262 ? 11.034 11.113 -31.781 1.00 92.94 262 ARG A CA 1
ATOM 2022 C C . ARG A 1 262 ? 9.928 10.719 -32.763 1.00 92.94 262 ARG A C 1
ATOM 2024 O O . ARG A 1 262 ? 8.751 10.766 -32.408 1.00 92.94 262 ARG A O 1
ATOM 2031 N N . ASN A 1 263 ? 10.295 10.348 -33.993 1.00 89.25 263 ASN A N 1
ATOM 2032 C CA . ASN A 1 263 ? 9.346 9.933 -35.038 1.00 89.25 263 ASN A CA 1
ATOM 2033 C C . ASN A 1 263 ? 8.225 10.967 -35.255 1.00 89.25 263 ASN A C 1
ATOM 2035 O O . ASN A 1 263 ? 7.043 10.640 -35.260 1.00 89.25 263 ASN A O 1
ATOM 2039 N N . GLY A 1 264 ? 8.596 12.249 -35.343 1.00 84.88 264 GLY A N 1
ATOM 2040 C CA . GLY A 1 264 ? 7.631 13.338 -35.526 1.00 84.88 264 GLY A CA 1
ATOM 2041 C C . GLY A 1 264 ? 6.688 13.566 -34.337 1.00 84.88 264 GLY A C 1
ATOM 2042 O O . GLY A 1 264 ? 5.598 14.090 -34.530 1.00 84.88 264 GLY A O 1
ATOM 2043 N N . GLY A 1 265 ? 7.075 13.164 -33.121 1.00 85.25 265 GLY A N 1
ATOM 2044 C CA . GLY A 1 265 ? 6.269 13.356 -31.909 1.00 85.25 265 GLY A CA 1
ATOM 2045 C C . GLY A 1 265 ? 5.443 12.138 -31.492 1.00 85.25 265 GLY A C 1
ATOM 2046 O O . GLY A 1 265 ? 4.833 12.158 -30.426 1.00 85.25 265 GLY A O 1
ATOM 2047 N N . GLN A 1 266 ? 5.429 11.082 -32.308 1.00 89.25 266 GLN A N 1
ATOM 2048 C CA . GLN A 1 266 ? 4.629 9.877 -32.074 1.00 89.25 266 GLN A CA 1
ATOM 2049 C C . GLN A 1 266 ? 5.149 9.024 -30.914 1.00 89.25 266 GLN A C 1
ATOM 2051 O O . GLN A 1 266 ? 4.368 8.411 -30.189 1.00 89.25 266 GLN A O 1
ATOM 2056 N N . ASP A 1 267 ? 6.464 9.021 -30.717 1.00 94.56 267 ASP A N 1
ATOM 2057 C CA . ASP A 1 267 ? 7.112 8.287 -29.640 1.00 94.56 267 ASP A CA 1
ATOM 2058 C C . ASP A 1 267 ? 7.558 9.270 -28.561 1.00 94.56 267 ASP A C 1
ATOM 2060 O O . ASP A 1 267 ? 8.316 10.207 -28.835 1.00 94.56 267 ASP A O 1
ATOM 2064 N N . VAL A 1 268 ? 7.134 9.031 -27.321 1.00 95.50 268 VAL A N 1
ATOM 2065 C CA . VAL A 1 268 ? 7.453 9.896 -26.176 1.00 95.50 268 VAL A CA 1
ATOM 2066 C C . VAL A 1 268 ? 8.399 9.171 -25.231 1.00 95.50 268 VAL A C 1
ATOM 2068 O O . VAL A 1 268 ? 8.154 8.018 -24.871 1.00 95.50 268 VAL A O 1
ATOM 2071 N N . CYS A 1 269 ? 9.462 9.847 -24.799 1.00 95.56 269 CYS A N 1
ATOM 2072 C CA . CYS A 1 269 ? 10.401 9.316 -23.822 1.00 95.56 269 CYS A CA 1
ATOM 2073 C C . CYS A 1 269 ? 9.879 9.533 -22.401 1.00 95.56 269 CYS A C 1
ATOM 2075 O O . CYS A 1 269 ? 9.441 10.621 -22.017 1.00 95.56 269 CYS A O 1
ATOM 2077 N N . TRP A 1 270 ? 9.956 8.486 -21.598 1.00 95.50 270 TRP A N 1
ATOM 2078 C CA . TRP A 1 270 ? 9.554 8.457 -20.206 1.00 95.50 270 TRP A CA 1
ATOM 2079 C C . TRP A 1 270 ? 10.714 7.992 -19.344 1.00 95.50 270 TRP A C 1
ATOM 2081 O O . TRP A 1 270 ? 11.595 7.250 -19.779 1.00 95.50 270 TRP A O 1
ATOM 2091 N N . ARG A 1 271 ? 10.675 8.402 -18.082 1.00 94.38 271 ARG A N 1
ATOM 2092 C CA . ARG A 1 271 ? 11.547 7.892 -17.037 1.00 94.38 271 ARG A CA 1
ATOM 2093 C C . ARG A 1 271 ? 10.730 7.324 -15.890 1.00 94.38 271 ARG A C 1
ATOM 2095 O O . ARG A 1 271 ? 9.652 7.826 -15.577 1.00 94.38 271 ARG A O 1
ATOM 2102 N N . LEU A 1 272 ? 11.258 6.285 -15.257 1.00 95.19 272 LEU A N 1
ATOM 2103 C CA . LEU A 1 272 ? 10.746 5.745 -13.999 1.00 95.19 272 LEU A CA 1
ATOM 2104 C C . LEU A 1 272 ? 11.900 5.439 -13.049 1.00 95.19 272 LEU A C 1
ATOM 2106 O O . LEU A 1 272 ? 13.021 5.162 -13.485 1.00 95.19 272 LEU A O 1
ATOM 2110 N N . TYR A 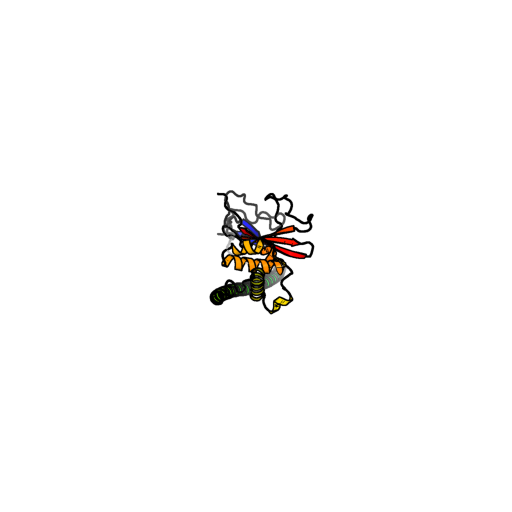1 273 ? 11.636 5.468 -11.747 1.00 95.00 273 TYR A N 1
ATOM 2111 C CA . TYR A 1 273 ? 12.653 5.151 -10.753 1.00 95.00 273 TYR A CA 1
ATOM 2112 C C . TYR A 1 273 ? 12.808 3.642 -10.577 1.00 95.00 273 TYR A C 1
ATOM 2114 O O . TYR A 1 273 ? 11.849 2.902 -10.320 1.00 95.00 273 TYR A O 1
ATOM 2122 N N . ILE A 1 274 ? 14.059 3.195 -10.664 1.00 94.31 274 ILE A N 1
ATOM 2123 C CA . ILE A 1 274 ? 14.453 1.851 -10.234 1.00 94.31 274 ILE A CA 1
ATOM 2124 C C . ILE A 1 274 ? 14.695 1.872 -8.720 1.00 94.31 274 ILE A C 1
ATOM 2126 O O . ILE A 1 274 ? 14.320 0.931 -8.019 1.00 94.31 274 ILE A O 1
ATOM 2130 N N . GLU A 1 275 ? 15.282 2.964 -8.223 1.00 92.19 275 GLU A N 1
ATOM 2131 C CA . GLU A 1 275 ? 15.560 3.220 -6.809 1.00 92.19 275 GLU A CA 1
ATOM 2132 C C . GLU A 1 275 ? 15.165 4.647 -6.425 1.00 92.19 275 GLU A C 1
ATOM 2134 O O . GLU A 1 275 ? 15.224 5.545 -7.257 1.00 92.19 275 GLU A O 1
ATOM 2139 N N . GLN A 1 276 ? 14.790 4.855 -5.165 1.00 88.12 276 GLN A N 1
ATOM 2140 C CA . GLN A 1 276 ? 14.440 6.159 -4.598 1.00 88.12 276 GLN A CA 1
ATOM 2141 C C . GLN A 1 276 ? 15.182 6.338 -3.274 1.00 88.12 276 GLN A C 1
ATOM 2143 O O . GLN A 1 276 ? 15.526 5.346 -2.629 1.00 88.12 276 GLN A O 1
ATOM 2148 N N . ASN A 1 277 ? 15.408 7.591 -2.872 1.00 84.31 277 ASN A N 1
ATOM 2149 C CA . ASN A 1 277 ? 16.014 7.954 -1.584 1.00 84.31 277 ASN A CA 1
ATOM 2150 C C . ASN A 1 277 ? 17.408 7.346 -1.338 1.00 84.31 277 ASN A C 1
ATOM 2152 O O . ASN A 1 277 ? 17.759 7.013 -0.210 1.00 84.31 277 ASN A O 1
ATOM 2156 N N . VAL A 1 278 ? 18.203 7.179 -2.399 1.00 86.19 278 VAL A N 1
ATOM 2157 C CA . VAL A 1 278 ? 19.590 6.695 -2.325 1.00 86.19 278 VAL A CA 1
ATOM 2158 C C . VAL A 1 278 ? 20.498 7.560 -3.192 1.00 86.19 278 VAL A C 1
ATOM 2160 O O . VAL A 1 278 ? 20.088 8.010 -4.264 1.00 86.19 278 VAL A O 1
ATOM 2163 N N . ALA A 1 279 ? 21.738 7.773 -2.746 1.00 82.19 279 ALA A N 1
ATOM 2164 C CA . ALA A 1 279 ? 22.749 8.454 -3.549 1.00 82.19 279 ALA A CA 1
ATOM 2165 C C . ALA A 1 279 ? 22.964 7.708 -4.876 1.00 82.19 279 ALA A C 1
ATOM 2167 O O . ALA A 1 279 ? 22.971 6.471 -4.908 1.00 82.19 279 ALA A O 1
ATOM 2168 N N . ALA A 1 280 ? 23.115 8.461 -5.969 1.00 83.50 280 ALA A N 1
ATOM 2169 C CA . ALA A 1 280 ? 23.229 7.910 -7.317 1.00 83.50 280 ALA A CA 1
ATOM 2170 C C . ALA A 1 280 ? 22.055 6.970 -7.680 1.00 83.50 280 ALA A C 1
ATOM 2172 O O . ALA A 1 280 ? 22.260 5.893 -8.242 1.00 83.50 280 ALA A O 1
ATOM 2173 N N . ALA A 1 281 ? 20.814 7.318 -7.322 1.00 89.44 281 ALA A N 1
ATOM 2174 C CA . ALA A 1 281 ? 19.638 6.500 -7.629 1.00 89.44 281 ALA A CA 1
ATOM 2175 C C . ALA A 1 281 ? 19.505 6.227 -9.135 1.00 89.44 281 ALA A C 1
ATOM 2177 O O . ALA A 1 281 ? 19.640 7.134 -9.954 1.00 89.44 281 ALA A O 1
ATOM 2178 N N . ARG A 1 282 ? 19.221 4.975 -9.515 1.00 94.12 282 ARG A N 1
ATOM 2179 C CA . ARG A 1 282 ? 19.069 4.606 -10.930 1.00 94.12 282 ARG A CA 1
ATOM 2180 C C . ARG A 1 282 ? 17.653 4.878 -11.428 1.00 94.12 282 ARG A C 1
ATOM 2182 O O . ARG A 1 282 ? 16.668 4.633 -10.723 1.00 94.12 282 ARG A O 1
ATOM 2189 N N . ARG A 1 283 ? 17.554 5.305 -12.682 1.00 94.94 283 ARG A N 1
ATOM 2190 C CA . ARG A 1 283 ? 16.303 5.475 -13.420 1.00 94.94 283 ARG A CA 1
ATOM 2191 C C . ARG A 1 283 ? 16.336 4.644 -14.696 1.00 94.94 283 ARG A C 1
ATOM 2193 O O . ARG A 1 283 ? 17.385 4.454 -15.302 1.00 94.94 283 ARG A O 1
ATOM 2200 N N . LEU A 1 284 ? 15.174 4.139 -15.084 1.00 96.62 284 LEU A N 1
ATOM 2201 C CA . LEU A 1 284 ? 14.962 3.521 -16.386 1.00 96.62 284 LEU A CA 1
ATOM 2202 C C . LEU A 1 284 ? 14.397 4.583 -17.324 1.00 96.62 284 LEU A C 1
ATOM 2204 O O . LEU A 1 284 ? 13.395 5.215 -16.987 1.00 96.62 284 LEU A O 1
ATOM 2208 N N . HIS A 1 285 ? 15.006 4.737 -18.495 1.00 96.38 285 HIS A N 1
ATOM 2209 C CA . HIS A 1 285 ? 14.433 5.468 -19.617 1.00 96.38 285 HIS A CA 1
ATOM 2210 C C . HIS A 1 285 ? 13.807 4.482 -20.604 1.00 96.38 285 HIS A C 1
ATOM 2212 O O . HIS A 1 285 ? 14.386 3.437 -20.913 1.00 96.38 285 HIS A O 1
ATOM 2218 N N . TYR A 1 286 ? 12.618 4.813 -21.093 1.00 97.12 286 TYR A N 1
ATOM 2219 C CA . TYR A 1 286 ? 11.880 3.992 -22.045 1.00 97.12 286 TYR A CA 1
ATOM 2220 C C . TYR A 1 286 ? 11.023 4.865 -22.959 1.00 97.12 286 TYR A C 1
ATOM 2222 O O . TYR A 1 286 ? 10.629 5.969 -22.586 1.00 97.12 286 TYR A O 1
ATOM 2230 N N . TRP A 1 287 ? 10.706 4.361 -24.144 1.00 97.06 287 TRP A N 1
ATOM 2231 C CA . TRP A 1 287 ? 9.783 5.011 -25.064 1.00 97.06 287 TRP A CA 1
ATOM 2232 C C . TRP A 1 287 ? 8.415 4.350 -24.987 1.00 97.06 287 TRP A C 1
ATOM 2234 O O . TRP A 1 287 ? 8.304 3.122 -24.977 1.00 97.06 287 TRP A O 1
ATOM 2244 N N . LYS A 1 288 ? 7.371 5.177 -24.952 1.00 96.06 288 LYS A N 1
ATOM 2245 C CA . LYS A 1 288 ? 6.020 4.744 -25.306 1.00 96.06 288 LYS A CA 1
ATOM 2246 C C . LYS A 1 288 ? 5.850 4.999 -26.795 1.00 96.06 288 LYS A C 1
ATOM 2248 O O . LYS A 1 288 ? 5.799 6.162 -27.198 1.00 96.06 288 LYS A O 1
ATOM 2253 N N . CYS A 1 289 ? 5.830 3.928 -27.580 1.00 95.69 289 CYS A N 1
ATOM 2254 C CA . CYS A 1 289 ? 5.669 4.010 -29.023 1.00 95.69 289 CYS A CA 1
ATOM 2255 C C . CYS A 1 289 ? 4.188 4.118 -29.408 1.00 95.69 289 CYS A C 1
ATOM 2257 O O . CYS A 1 289 ? 3.309 3.640 -28.684 1.00 95.69 289 CYS A O 1
ATOM 2259 N N . ALA A 1 290 ? 3.908 4.728 -30.560 1.00 92.00 290 ALA A N 1
ATOM 2260 C CA . ALA A 1 290 ? 2.535 4.899 -31.050 1.00 92.00 290 ALA A CA 1
ATOM 2261 C C . ALA A 1 290 ? 1.810 3.573 -31.358 1.00 92.00 290 ALA A C 1
ATOM 2263 O O . ALA A 1 290 ? 0.584 3.515 -31.312 1.00 92.00 290 ALA A O 1
ATOM 2264 N N . ASP A 1 291 ? 2.555 2.496 -31.616 1.00 91.56 291 ASP A N 1
ATOM 2265 C CA . ASP A 1 291 ? 2.036 1.133 -31.804 1.00 91.56 291 ASP A CA 1
ATOM 2266 C C . ASP A 1 291 ? 1.647 0.433 -30.483 1.00 91.56 291 ASP A C 1
ATOM 2268 O O . ASP A 1 291 ? 1.228 -0.728 -30.486 1.00 91.56 291 ASP A O 1
ATOM 2272 N N . GLY A 1 292 ? 1.785 1.126 -29.347 1.00 89.75 292 GLY A N 1
ATOM 2273 C CA . GLY A 1 292 ? 1.490 0.613 -28.011 1.00 89.75 292 GLY A CA 1
ATOM 2274 C C . GLY A 1 292 ? 2.594 -0.267 -27.420 1.00 89.75 292 GLY A C 1
ATOM 2275 O O . GLY A 1 292 ? 2.422 -0.792 -26.319 1.00 89.75 292 GLY A O 1
ATOM 2276 N N . VAL A 1 293 ? 3.724 -0.436 -28.114 1.00 95.62 293 VAL A N 1
ATOM 2277 C CA . VAL A 1 293 ? 4.876 -1.193 -27.614 1.00 95.62 293 VAL A CA 1
ATOM 2278 C C . VAL A 1 293 ? 5.738 -0.304 -26.718 1.00 95.62 293 VAL A C 1
ATOM 2280 O O . VAL A 1 293 ? 5.951 0.880 -26.982 1.00 95.62 293 VAL A O 1
ATOM 2283 N N . ILE A 1 294 ? 6.266 -0.887 -25.642 1.00 97.19 294 ILE A N 1
ATOM 2284 C CA . ILE A 1 294 ? 7.266 -0.231 -24.797 1.00 97.19 294 ILE A CA 1
ATOM 2285 C C . ILE A 1 294 ? 8.665 -0.559 -25.314 1.00 97.19 294 ILE A C 1
ATOM 2287 O O . ILE A 1 294 ? 9.043 -1.726 -25.388 1.00 97.19 294 ILE A O 1
ATOM 2291 N N . GLU A 1 295 ? 9.470 0.451 -25.631 1.00 97.31 295 GLU A N 1
ATOM 2292 C CA . GLU A 1 295 ? 10.882 0.250 -25.973 1.00 97.31 295 GLU A CA 1
ATOM 2293 C C . GLU A 1 295 ? 11.774 0.619 -24.789 1.00 97.31 295 GLU A C 1
ATOM 2295 O O . GLU A 1 295 ? 11.793 1.764 -24.335 1.00 97.31 295 GLU A O 1
ATOM 2300 N N . LEU A 1 296 ? 12.524 -0.355 -24.282 1.00 97.81 296 LEU A N 1
ATOM 2301 C CA . LEU A 1 296 ? 13.484 -0.153 -23.201 1.00 97.81 296 LEU A CA 1
ATOM 2302 C C . LEU A 1 296 ? 14.720 0.550 -23.768 1.00 97.81 296 LEU A C 1
ATOM 2304 O O . LEU A 1 296 ? 15.366 -0.002 -24.652 1.00 97.81 296 LEU A O 1
ATOM 2308 N N . ALA A 1 297 ? 15.047 1.754 -23.290 1.00 96.25 297 ALA A N 1
ATOM 2309 C CA . ALA A 1 297 ? 16.090 2.581 -23.901 1.00 96.25 297 ALA A CA 1
ATOM 2310 C C . ALA A 1 297 ? 17.424 2.502 -23.151 1.00 96.25 297 ALA A C 1
ATOM 2312 O O . ALA A 1 297 ? 18.446 2.171 -23.746 1.00 96.25 297 ALA A O 1
ATOM 2313 N N . SER A 1 298 ? 17.431 2.803 -21.849 1.00 96.00 298 SER A N 1
ATOM 2314 C CA . SER A 1 298 ? 18.656 2.757 -21.042 1.00 96.00 298 SER A CA 1
ATOM 2315 C C . SER A 1 298 ? 18.395 2.764 -19.538 1.00 96.00 298 SER A C 1
ATOM 2317 O O . SER A 1 298 ? 17.334 3.185 -19.070 1.00 96.00 298 SER A O 1
ATOM 2319 N N . VAL A 1 299 ? 19.388 2.313 -18.769 1.00 95.94 299 VAL A N 1
ATOM 2320 C CA . VAL A 1 299 ? 19.445 2.486 -17.312 1.00 95.94 299 VAL A CA 1
ATOM 2321 C C . VAL A 1 299 ? 20.510 3.521 -16.974 1.00 95.94 299 VAL A C 1
ATOM 2323 O O . VAL A 1 299 ? 21.683 3.336 -17.286 1.00 95.94 299 VAL A O 1
ATOM 2326 N N . THR A 1 300 ? 20.105 4.611 -16.329 1.00 91.88 300 THR A N 1
ATOM 2327 C CA . THR A 1 300 ? 20.972 5.758 -16.033 1.00 91.88 300 THR A CA 1
ATOM 2328 C C . THR A 1 300 ? 21.048 6.022 -14.536 1.00 91.88 300 THR A C 1
ATOM 2330 O O . THR A 1 300 ? 20.139 5.688 -13.773 1.00 91.88 300 THR A O 1
ATOM 2333 N N . VAL A 1 301 ? 22.154 6.618 -14.099 1.00 89.25 301 VAL A N 1
ATOM 2334 C CA . VAL A 1 301 ? 22.309 7.137 -12.739 1.00 89.25 301 VAL A CA 1
ATOM 2335 C C . VAL A 1 301 ? 21.767 8.561 -12.706 1.00 89.25 301 VAL A C 1
ATOM 2337 O O . VAL A 1 301 ? 22.046 9.364 -13.591 1.00 89.25 301 VAL A O 1
ATOM 2340 N N . HIS A 1 302 ? 20.970 8.881 -11.693 1.00 77.06 302 HIS A N 1
ATOM 2341 C CA . HIS A 1 302 ? 20.670 10.263 -11.371 1.00 77.06 302 HIS A CA 1
ATOM 2342 C C . HIS A 1 302 ? 21.892 10.875 -10.696 1.00 77.06 302 HIS A C 1
ATOM 2344 O O . HIS A 1 302 ? 22.158 10.585 -9.528 1.00 77.06 302 HIS A O 1
ATOM 2350 N N . ASP A 1 303 ? 22.591 11.757 -11.403 1.00 55.91 303 ASP A N 1
ATOM 2351 C CA . ASP A 1 303 ? 23.576 12.628 -10.773 1.00 55.91 303 ASP A CA 1
ATOM 2352 C C . ASP A 1 303 ? 22.823 13.608 -9.879 1.00 55.91 303 ASP A C 1
ATOM 2354 O O . ASP A 1 303 ? 22.032 14.434 -10.334 1.00 55.91 303 ASP A O 1
ATOM 2358 N N . GLY A 1 304 ? 22.962 13.393 -8.580 1.00 43.72 304 GLY A N 1
ATOM 2359 C CA . GLY A 1 304 ? 22.299 14.139 -7.524 1.00 43.72 304 GLY A CA 1
ATOM 2360 C C . GLY A 1 304 ? 23.300 14.451 -6.429 1.00 43.72 304 GLY A C 1
ATOM 2361 O O . GLY A 1 304 ? 23.091 14.042 -5.298 1.00 43.72 304 GLY A O 1
ATOM 2362 N N . THR A 1 305 ? 24.390 15.113 -6.811 1.00 34.00 305 THR A N 1
ATOM 2363 C CA . THR A 1 305 ? 25.279 15.916 -5.959 1.00 34.00 305 THR A CA 1
ATOM 2364 C C . THR A 1 305 ? 26.109 16.799 -6.891 1.00 34.00 305 THR A C 1
ATOM 2366 O O . THR A 1 305 ? 27.180 16.396 -7.336 1.00 34.00 305 THR A O 1
ATOM 2369 N N . GLN A 1 306 ? 25.614 17.994 -7.216 1.00 28.75 306 GLN A N 1
ATOM 2370 C CA . GLN A 1 306 ? 26.535 19.126 -7.185 1.00 28.75 306 GLN A CA 1
ATOM 2371 C C . GLN A 1 306 ? 26.607 19.522 -5.711 1.00 28.75 306 GLN A C 1
ATOM 2373 O O . GLN A 1 306 ? 25.565 19.756 -5.095 1.00 28.75 306 GLN A O 1
ATOM 2378 N N . ALA A 1 307 ? 27.809 19.421 -5.146 1.00 30.77 307 ALA A N 1
ATOM 2379 C CA . ALA A 1 307 ? 28.145 20.080 -3.892 1.00 30.77 307 ALA A CA 1
ATOM 2380 C C . ALA A 1 307 ? 28.136 21.600 -4.098 1.00 30.77 307 ALA A C 1
ATOM 2382 O O . ALA A 1 307 ? 28.432 22.023 -5.242 1.00 30.77 307 ALA A O 1
#

Sequence (307 aa):
MGEVVAVRLHRRSGHVGLSMLDVDDSEPVLRAPELVPGGGPWLVPGRDLVQRTSTAQSLHNTPAPEAPDERSPAGAKALKSAGLALATERAKVQQLEVELQVLRAANNRHQTHAALLDADVMLGRQQAAELSGVEREIDRLRRELATTNRQLSDLRKKLRAVRKDEAVPDQVFLDPDKDFDFRLKYSWAVQIPASEKSRLPLGRYRIGGEFLRSLRDQPQEKQKKACKAIVDLLVNDPAKLSAREAHQ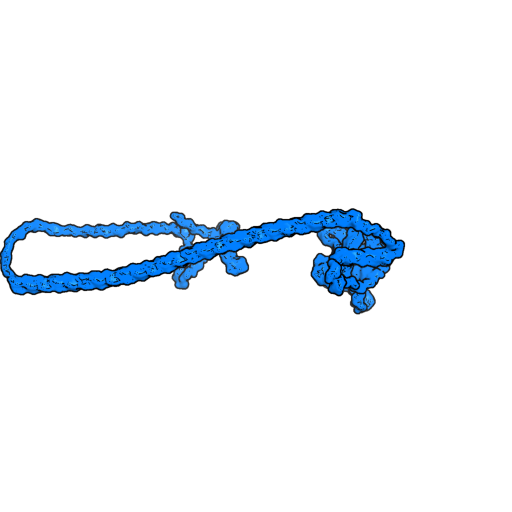LRTAASGGSPAVTRNGGQDVCWRLYIEQNVAAARRLHYWKCADGVIELASVTVHDGTQA